Protein AF-A0A375HYQ0-F1 (afdb_monomer)

pLDDT: mean 88.47, std 10.25, range [43.78, 98.12]

Organism: NCBI:txid1040979

Secondary structure (DSSP, 8-state):
-----SS-HHHHHHHHHHHHHHTT-TTSTTPPPPPPPHHHHHHHHHHHHTT---EEPP-SBPPTTSTT-----S-TTTS--TTS-B--TTTS-S--GGGSTTT----TT-EEEEEEE-TTSSEEEEEEE-TTT--EEEEE-S-----SHHHHHHHHHHH--BTTBTT-TT-TTS-TT---------------S-GGGSPP--S-S-SEE--TTTT-TTSSS-TT-

Nearest PDB structures (foldseek):
  3ljp-assembly2_B  TM=9.195E-01  e=3.120E-02  Arthrobacter globiformis
  2jbv-assembly2_B  TM=6.450E-01  e=5.956E-02  Arthrobacter globiformis
  8il4-assembly2_B  TM=7.589E-01  e=2.470E-01  Polyporus arcularius HHB13444
  8il4-assembly1_A  TM=6.629E-01  e=2.999E-01  Polyporus arcularius HHB13444
  8il4-assembly1_C-3  TM=5.676E-01  e=1.571E-01  Polyporus arcularius HHB13444

Sequence (225 aa):
MEIDWPISLLDLEPFYSEIESLLEISGTYGFQPYPASQRGLLISNAMRELGITPKSVPLAIRPPKTTNGCIECSSCNHLVCPTNAKANILAKSVLDDSAFPGSISVLYGCFVNSIELRSDCHAEALECYVPLSSQRIRIPVKAVIVCANAIQSAALMLRSKSRHAPTGIGNDSDLVGRGLSFKISGYSVGYVKNPAALPAHWGPHATVYTDDFYEHPGVPCRFGG

Foldseek 3Di:
DDDDDPDDVVNCVVVCVVVCVLLLFDPPDPHHHADQDPVSVVVCVVCVVVVFHKDFDRFSFRHPPDDLHQPQAACVVPDDRPSLRRDDCVSRPPDPCVVPPPNDDDDPQKAFQEFDADPVRFTFWTWIARVPPRDTDTGGDRHDDDPPPLQVSLVHQQRHDDPVRNRGHPCPVVCRVPPDDDDDDDDDDDDDPDCVSPDDRTHDPDGMDGCPCQQPPPPPDHPPD

InterPro domains:
  IPR000172 Glucose-methanol-choline oxidoreductase, N-terminal [PF00732] (12-180)
  IPR017896 4Fe-4S ferredoxin-type, iron-sulphur binding domain [PS51379] (61-92)
  IPR036188 FAD/NAD(P)-binding domain superfamily [G3DSA:3.50.50.60] (64-211)
  IPR036188 FAD/NAD(P)-binding domain superfamily [SSF51905] (4-220)

Mean predicted aligned error: 6.65 Å

Structure (mmCIF, N/CA/C/O backbone):
data_AF-A0A375HYQ0-F1
#
_entry.id   AF-A0A375HYQ0-F1
#
loop_
_atom_site.group_PDB
_atom_site.id
_atom_site.type_symbol
_atom_site.label_atom_id
_atom_site.label_alt_id
_atom_site.label_comp_id
_atom_site.label_asym_id
_atom_site.label_entity_id
_atom_site.label_seq_id
_atom_site.pdbx_PDB_ins_code
_atom_site.Cartn_x
_atom_site.Cartn_y
_atom_site.Cartn_z
_atom_site.occupancy
_atom_site.B_iso_or_equiv
_atom_site.auth_seq_id
_atom_site.auth_comp_id
_atom_site.auth_asym_id
_atom_site.auth_atom_id
_atom_site.pdbx_PDB_model_num
ATOM 1 N N . MET A 1 1 ? -20.129 -19.308 -5.479 1.00 47.22 1 MET A N 1
ATOM 2 C CA . MET A 1 1 ? -20.669 -17.947 -5.325 1.00 47.22 1 MET A CA 1
ATOM 3 C C . MET A 1 1 ? -19.571 -17.038 -5.825 1.00 47.22 1 MET A C 1
ATOM 5 O O . MET A 1 1 ? -18.504 -17.060 -5.229 1.00 47.22 1 MET A O 1
ATOM 9 N N . GLU A 1 2 ? -19.766 -16.408 -6.980 1.00 64.00 2 GLU A N 1
ATOM 10 C CA . GLU A 1 2 ? -18.879 -15.329 -7.433 1.00 64.00 2 GLU A CA 1
ATOM 11 C C . GLU A 1 2 ? -19.070 -14.176 -6.440 1.00 64.00 2 GLU A C 1
ATOM 13 O O . GLU A 1 2 ? -20.206 -13.813 -6.131 1.00 64.00 2 GLU A O 1
ATOM 18 N N . ILE A 1 3 ? -17.980 -13.730 -5.819 1.00 74.44 3 ILE A N 1
ATOM 19 C CA . ILE A 1 3 ? -17.990 -12.608 -4.881 1.00 74.44 3 ILE A CA 1
ATOM 20 C C . ILE A 1 3 ? -17.489 -11.412 -5.673 1.00 74.44 3 ILE A C 1
ATOM 22 O O . ILE A 1 3 ? -16.297 -11.326 -5.954 1.00 74.44 3 ILE A O 1
ATOM 26 N N . ASP A 1 4 ? -18.402 -10.511 -6.014 1.00 84.88 4 ASP A N 1
ATOM 27 C CA . ASP A 1 4 ? -18.064 -9.262 -6.683 1.00 84.88 4 ASP A CA 1
ATOM 28 C C . ASP A 1 4 ? -17.900 -8.126 -5.677 1.00 84.88 4 ASP A C 1
ATOM 30 O O . ASP A 1 4 ? -18.491 -8.108 -4.591 1.00 84.88 4 ASP A O 1
ATOM 34 N N . TRP A 1 5 ? -17.078 -7.154 -6.058 1.00 88.88 5 TRP A N 1
ATOM 35 C CA . TRP A 1 5 ? -16.901 -5.936 -5.285 1.00 88.88 5 TRP A CA 1
ATOM 36 C C . TRP A 1 5 ? -18.195 -5.108 -5.311 1.00 88.88 5 TRP A C 1
ATOM 38 O O . TRP A 1 5 ? -18.812 -4.969 -6.366 1.00 88.88 5 TRP A O 1
ATOM 48 N N . PRO A 1 6 ? -18.597 -4.484 -4.187 1.00 92.94 6 PRO A N 1
ATOM 49 C CA . PRO A 1 6 ? -19.756 -3.590 -4.148 1.00 92.94 6 PRO A CA 1
ATOM 50 C C . PRO A 1 6 ? -19.469 -2.207 -4.769 1.00 92.94 6 PRO A C 1
ATOM 52 O O . PRO A 1 6 ? -20.258 -1.282 -4.595 1.00 92.94 6 PRO A O 1
ATOM 55 N N . ILE A 1 7 ? -18.324 -2.056 -5.438 1.00 94.44 7 ILE A N 1
ATOM 56 C CA . ILE A 1 7 ? -17.840 -0.844 -6.099 1.00 94.44 7 ILE A CA 1
ATOM 57 C C . ILE A 1 7 ? -17.248 -1.223 -7.457 1.00 94.44 7 ILE A C 1
ATOM 59 O O . ILE A 1 7 ? -16.754 -2.338 -7.642 1.00 94.44 7 ILE A O 1
ATOM 63 N N . SER A 1 8 ? -17.288 -0.289 -8.397 1.00 92.44 8 SER A N 1
ATOM 64 C CA . SER A 1 8 ? -16.755 -0.440 -9.748 1.00 92.44 8 SER A CA 1
ATOM 65 C C . SER A 1 8 ? -15.375 0.207 -9.899 1.00 92.44 8 SER A C 1
ATOM 67 O O . SER A 1 8 ? -14.926 0.983 -9.056 1.00 92.44 8 SER A O 1
ATOM 69 N N . LEU A 1 9 ? -14.707 -0.067 -11.023 1.00 90.44 9 LEU A N 1
ATOM 70 C CA . LEU A 1 9 ? -13.471 0.631 -11.385 1.00 90.44 9 LEU A CA 1
ATOM 71 C C . LEU A 1 9 ? -13.683 2.149 -11.520 1.00 90.44 9 LEU A C 1
ATOM 73 O O . LEU A 1 9 ? -12.807 2.915 -11.134 1.00 90.44 9 LEU A O 1
ATOM 77 N N . LEU A 1 10 ? -14.848 2.579 -12.013 1.00 95.75 10 LEU A N 1
ATOM 78 C CA . LEU A 1 10 ? -15.179 3.999 -12.174 1.00 95.75 10 LEU A CA 1
ATOM 79 C C . LEU A 1 10 ? -15.266 4.721 -10.824 1.00 95.75 10 LEU A C 1
ATOM 81 O O . LEU A 1 10 ? -14.876 5.880 -10.726 1.00 95.75 10 LEU A O 1
ATOM 85 N N . ASP A 1 11 ? -15.713 4.029 -9.772 1.00 96.25 11 ASP A N 1
ATOM 86 C CA . ASP A 1 11 ? -15.737 4.588 -8.414 1.00 96.25 11 ASP A CA 1
ATOM 87 C C . ASP A 1 11 ? -14.317 4.805 -7.865 1.00 96.25 11 ASP A C 1
ATOM 89 O O . ASP A 1 11 ? -14.099 5.681 -7.030 1.00 96.25 11 ASP A O 1
ATOM 93 N N . LEU A 1 12 ? -13.343 4.016 -8.336 1.00 95.88 12 LEU A N 1
ATOM 94 C CA . LEU A 1 12 ? -11.946 4.070 -7.903 1.00 95.88 12 LEU A CA 1
ATOM 95 C C . LEU A 1 12 ? -11.069 4.986 -8.765 1.00 95.88 12 LEU A C 1
ATOM 97 O O . LEU A 1 12 ? -10.035 5.448 -8.286 1.00 95.88 12 LEU A O 1
ATOM 101 N N . GLU A 1 13 ? -11.453 5.254 -10.012 1.00 94.56 13 GLU A N 1
ATOM 102 C CA . GLU A 1 13 ? -10.649 5.999 -10.990 1.00 94.56 13 GLU A CA 1
ATOM 103 C C . GLU A 1 13 ? -10.165 7.379 -10.490 1.00 94.56 13 GLU A C 1
ATOM 105 O O . GLU A 1 13 ? -8.970 7.670 -10.642 1.00 94.56 13 GLU A O 1
ATOM 110 N N . PRO A 1 14 ? -10.993 8.206 -9.813 1.00 95.19 14 PRO A N 1
ATOM 111 C CA . PRO A 1 14 ? -10.522 9.477 -9.258 1.00 95.19 14 PRO A CA 1
ATOM 112 C C . PRO A 1 14 ? -9.434 9.291 -8.192 1.00 95.19 14 PRO A C 1
ATOM 114 O O . PRO A 1 14 ? -8.473 10.057 -8.145 1.00 95.19 14 PRO A O 1
ATOM 117 N N . PHE A 1 15 ? -9.550 8.245 -7.370 1.00 93.88 15 PHE A N 1
ATOM 118 C CA . PHE A 1 15 ? -8.600 7.947 -6.298 1.00 93.88 15 PHE A CA 1
ATOM 119 C C . PHE A 1 15 ? -7.307 7.318 -6.829 1.00 93.88 15 PHE A C 1
ATOM 121 O O . PHE A 1 15 ? -6.231 7.614 -6.309 1.00 93.88 15 PHE A O 1
ATOM 128 N N . TYR A 1 16 ? -7.387 6.493 -7.883 1.00 93.00 16 TYR A N 1
ATOM 129 C CA . TYR A 1 16 ? -6.208 6.038 -8.625 1.00 93.00 16 TYR A CA 1
ATOM 130 C C . TYR A 1 16 ? -5.454 7.231 -9.211 1.00 93.00 16 TYR A C 1
ATOM 132 O O . TYR A 1 16 ? -4.255 7.364 -8.981 1.00 93.00 16 TYR A O 1
ATOM 140 N N . SER A 1 17 ? -6.168 8.159 -9.849 1.00 92.12 17 SER A N 1
ATOM 141 C CA . SER A 1 17 ? -5.563 9.373 -10.405 1.00 92.12 17 SER A CA 1
ATOM 142 C C . SER A 1 17 ? -4.853 10.213 -9.342 1.00 92.12 17 SER A C 1
ATOM 144 O O . SER A 1 17 ? -3.715 10.650 -9.539 1.00 92.12 17 SER A O 1
ATOM 146 N N . GLU A 1 18 ? -5.499 10.415 -8.192 1.00 91.06 18 GLU A N 1
ATOM 147 C CA . GLU A 1 18 ? -4.935 11.169 -7.073 1.00 91.06 18 GLU A CA 1
ATOM 148 C C . GLU A 1 18 ? -3.655 10.515 -6.533 1.00 91.06 18 GLU A C 1
ATOM 150 O O . GLU A 1 18 ? -2.618 11.179 -6.421 1.00 91.06 18 GLU A O 1
ATOM 155 N N . ILE A 1 19 ? -3.693 9.209 -6.244 1.00 90.56 19 ILE A N 1
ATOM 156 C CA . ILE A 1 19 ? -2.540 8.513 -5.664 1.00 90.56 19 ILE A CA 1
ATOM 157 C C . ILE A 1 19 ? -1.396 8.362 -6.671 1.00 90.56 19 ILE A C 1
ATOM 159 O O . ILE A 1 19 ? -0.229 8.484 -6.295 1.00 90.56 19 ILE A O 1
ATOM 163 N N . GLU A 1 20 ? -1.700 8.141 -7.951 1.00 92.19 20 GLU A N 1
ATOM 164 C CA . GLU A 1 20 ? -0.693 8.024 -9.006 1.00 92.19 20 GLU A CA 1
ATOM 165 C C . GLU A 1 20 ? 0.036 9.354 -9.229 1.00 92.19 20 GLU A C 1
ATOM 167 O O . GLU A 1 20 ? 1.264 9.375 -9.372 1.00 92.19 20 GLU A O 1
ATOM 172 N N . SER A 1 21 ? -0.699 10.468 -9.158 1.00 91.38 21 SER A N 1
ATOM 173 C CA . SER A 1 21 ? -0.127 11.813 -9.188 1.00 91.38 21 SER A CA 1
ATOM 174 C C . SER A 1 21 ? 0.737 12.098 -7.957 1.00 91.38 21 SER A C 1
ATOM 176 O O . SER A 1 21 ? 1.887 12.527 -8.081 1.00 91.38 21 SER A O 1
ATOM 178 N N . LEU A 1 22 ? 0.216 11.815 -6.761 1.00 89.69 22 LEU A N 1
ATOM 179 C CA . LEU A 1 22 ? 0.909 12.057 -5.493 1.00 89.69 22 LEU A CA 1
ATOM 180 C C . LEU A 1 22 ? 2.221 11.265 -5.372 1.00 89.69 22 LEU A C 1
ATOM 182 O O . LEU A 1 22 ? 3.227 11.775 -4.870 1.00 89.69 22 LEU A O 1
ATOM 186 N N . LEU A 1 23 ? 2.219 10.014 -5.838 1.00 91.50 23 LEU A N 1
ATOM 187 C CA . LEU A 1 23 ? 3.388 9.134 -5.812 1.00 91.50 23 LEU A CA 1
ATOM 188 C C . LEU A 1 23 ? 4.334 9.335 -7.004 1.00 91.50 23 LEU A C 1
ATOM 190 O O . LEU A 1 23 ? 5.393 8.701 -7.030 1.00 91.50 23 LEU A O 1
ATOM 194 N N . GLU A 1 24 ? 3.985 10.211 -7.952 1.00 91.94 24 GLU A N 1
ATOM 195 C CA . GLU A 1 24 ? 4.713 10.432 -9.208 1.00 91.94 24 GLU A CA 1
ATOM 196 C C . GLU A 1 24 ? 4.962 9.112 -9.957 1.00 91.94 24 GLU A C 1
ATOM 198 O O . GLU A 1 24 ? 6.104 8.771 -10.292 1.00 91.94 24 GLU A O 1
ATOM 203 N N . ILE A 1 25 ? 3.903 8.322 -10.171 1.00 93.69 25 ILE A N 1
ATOM 204 C CA . ILE A 1 25 ? 4.018 7.031 -10.855 1.00 93.69 25 ILE A CA 1
ATOM 205 C C . ILE A 1 25 ? 4.513 7.260 -12.286 1.00 93.69 25 ILE A C 1
ATOM 207 O O . ILE A 1 25 ? 3.853 7.868 -13.130 1.00 93.69 25 ILE A O 1
ATOM 211 N N . SER A 1 26 ? 5.710 6.758 -12.568 1.00 91.31 26 SER A N 1
ATOM 212 C CA . SER A 1 26 ? 6.350 6.911 -13.870 1.00 91.31 26 SER A CA 1
ATOM 213 C C . SER A 1 26 ? 5.511 6.295 -14.992 1.00 91.31 26 SER A C 1
ATOM 215 O O . SER A 1 26 ? 4.985 5.190 -14.863 1.00 91.31 26 SER A O 1
ATOM 217 N N . GLY A 1 27 ? 5.407 7.014 -16.112 1.00 86.06 27 GLY A N 1
ATOM 218 C CA . GLY A 1 27 ? 4.618 6.590 -17.270 1.00 86.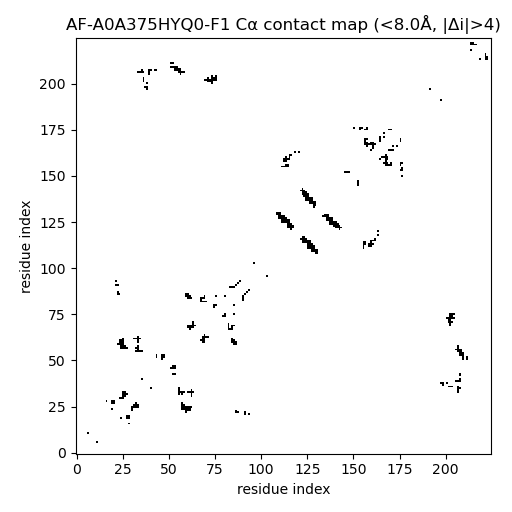06 27 GLY A CA 1
ATOM 219 C C . GLY A 1 27 ? 3.122 6.905 -17.172 1.00 86.06 27 GLY A C 1
ATOM 220 O O . GLY A 1 27 ? 2.374 6.493 -18.053 1.00 86.06 27 GLY A O 1
ATOM 221 N N . THR A 1 28 ? 2.692 7.647 -16.148 1.00 86.19 28 THR A N 1
ATOM 222 C CA . THR A 1 28 ? 1.299 8.093 -15.948 1.00 86.19 28 THR A CA 1
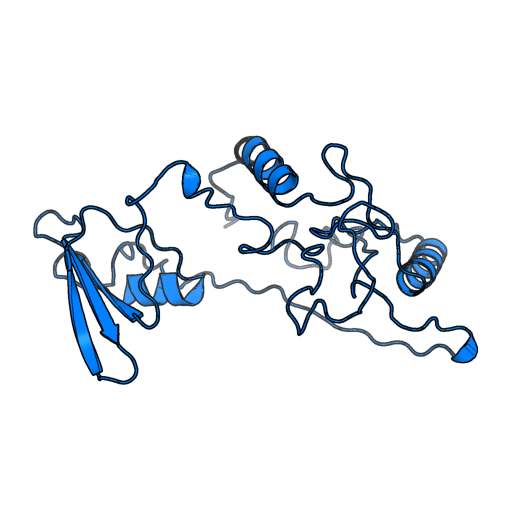ATOM 223 C C . THR A 1 28 ? 1.236 9.618 -15.771 1.00 86.19 28 THR A C 1
ATOM 225 O O . THR A 1 28 ? 2.262 10.231 -15.498 1.00 86.19 28 THR A O 1
ATOM 228 N N . TYR A 1 29 ? 0.070 10.249 -15.977 1.00 80.69 29 TYR A N 1
ATOM 229 C CA . TYR A 1 29 ? -0.220 11.685 -15.726 1.00 80.69 29 TYR A CA 1
ATOM 230 C C . TYR A 1 29 ? 0.902 12.688 -16.072 1.00 80.69 29 TYR A C 1
ATOM 232 O O . TYR A 1 29 ? 1.197 13.609 -15.315 1.00 80.69 29 TYR A O 1
ATOM 240 N N . GLY A 1 30 ? 1.553 12.521 -17.228 1.00 80.25 30 GLY A N 1
ATOM 241 C CA . GLY A 1 30 ? 2.624 13.416 -17.688 1.00 80.25 30 GLY A CA 1
ATOM 242 C C . GLY A 1 30 ? 4.001 13.171 -17.055 1.00 80.25 30 GLY A C 1
ATOM 243 O O . GLY A 1 30 ? 4.978 13.806 -17.464 1.00 80.25 30 GLY A O 1
ATOM 244 N N . PHE A 1 31 ? 4.124 12.221 -16.124 1.00 88.06 31 PHE A N 1
ATOM 245 C CA . PHE A 1 31 ? 5.409 11.760 -15.611 1.00 88.06 31 PHE A CA 1
ATOM 246 C C . PHE A 1 31 ? 6.126 10.891 -16.640 1.00 88.06 31 PHE A C 1
ATOM 248 O O . PHE A 1 31 ? 5.572 9.952 -17.216 1.00 88.06 31 PHE A O 1
ATOM 255 N N . GLN A 1 32 ? 7.410 11.181 -16.835 1.00 89.81 32 GLN A N 1
ATOM 256 C CA . GLN A 1 32 ? 8.263 10.414 -17.735 1.00 89.81 32 GLN A CA 1
ATOM 257 C C . GLN A 1 32 ? 8.324 8.939 -17.294 1.00 89.81 32 GLN A C 1
ATOM 259 O O . GLN A 1 32 ? 8.448 8.666 -16.095 1.00 89.81 32 GLN A O 1
ATOM 264 N N . PRO A 1 33 ? 8.244 7.977 -18.230 1.00 92.31 33 PRO A N 1
ATOM 265 C CA . PRO A 1 33 ? 8.372 6.564 -17.902 1.00 92.31 33 PRO A CA 1
ATOM 266 C C . PRO A 1 33 ? 9.774 6.253 -17.376 1.00 92.31 33 PRO A C 1
ATOM 268 O O . PRO A 1 33 ? 10.774 6.802 -17.847 1.00 92.31 33 PRO A O 1
ATOM 271 N N . TYR A 1 34 ? 9.859 5.338 -16.410 1.00 94.50 34 TYR A N 1
ATOM 272 C CA . TYR A 1 34 ? 11.147 4.823 -15.969 1.00 94.50 34 TYR A CA 1
ATOM 273 C C . TYR A 1 34 ? 11.723 3.928 -17.080 1.00 94.50 34 TYR A C 1
ATOM 275 O O . TYR A 1 34 ? 11.027 3.026 -17.554 1.00 94.50 34 TYR A O 1
ATOM 283 N N . PRO A 1 35 ? 12.968 4.154 -17.535 1.00 93.44 35 PRO A N 1
ATOM 284 C CA . PRO A 1 35 ? 13.533 3.385 -18.634 1.00 93.44 35 PRO A CA 1
ATOM 285 C C . PRO A 1 35 ? 13.727 1.918 -18.242 1.00 93.44 35 PRO A C 1
ATOM 287 O O . PRO A 1 35 ? 14.134 1.601 -17.123 1.00 93.44 35 PRO A O 1
ATOM 290 N N . ALA A 1 36 ? 13.491 1.012 -19.192 1.00 92.75 36 ALA A N 1
ATOM 291 C CA . ALA A 1 36 ? 13.817 -0.394 -19.004 1.00 92.75 36 ALA A CA 1
ATOM 292 C C . ALA A 1 36 ? 15.312 -0.553 -18.691 1.00 92.75 36 ALA A C 1
ATOM 294 O O . ALA A 1 36 ? 16.171 0.003 -19.382 1.00 92.75 36 ALA A O 1
ATOM 295 N N . SER A 1 37 ? 15.631 -1.338 -17.662 1.00 91.19 37 SER A N 1
ATOM 296 C CA . SER A 1 37 ? 17.021 -1.680 -17.370 1.00 91.19 37 SER A CA 1
ATOM 297 C C . SER A 1 37 ? 17.590 -2.540 -18.497 1.00 91.19 37 SER A C 1
ATOM 299 O O . SER A 1 37 ? 16.853 -3.197 -19.232 1.00 91.19 37 SER A O 1
ATOM 301 N N . GLN A 1 38 ? 18.915 -2.613 -18.612 1.00 88.50 38 GLN A N 1
ATOM 302 C CA . GLN A 1 38 ? 19.554 -3.464 -19.622 1.00 88.50 38 GLN A CA 1
ATOM 303 C C . GLN A 1 38 ? 19.111 -4.939 -19.502 1.00 88.50 38 GLN A C 1
ATOM 305 O O . GLN A 1 38 ? 18.904 -5.617 -20.504 1.00 88.50 38 GLN A O 1
ATOM 310 N N . ARG A 1 39 ? 18.865 -5.424 -18.275 1.00 88.00 39 ARG A N 1
ATOM 311 C CA . ARG A 1 39 ? 18.271 -6.754 -18.039 1.00 88.00 39 ARG A CA 1
ATOM 312 C C . ARG A 1 39 ? 16.811 -6.821 -18.486 1.00 88.00 39 ARG A C 1
ATOM 314 O O . ARG A 1 39 ? 16.415 -7.806 -19.099 1.00 88.00 39 ARG A O 1
ATOM 321 N N . GLY A 1 40 ? 16.031 -5.776 -18.212 1.00 91.50 40 GLY A N 1
ATOM 322 C CA . GLY A 1 40 ? 14.656 -5.652 -18.693 1.00 91.50 40 GLY A CA 1
ATOM 323 C C . GLY A 1 40 ? 14.564 -5.685 -20.221 1.00 91.50 40 GLY A C 1
ATOM 324 O O . GLY A 1 40 ? 13.678 -6.344 -20.757 1.00 91.50 40 GLY A O 1
ATOM 325 N N . LEU A 1 41 ? 15.507 -5.058 -20.934 1.00 91.94 41 LEU A N 1
ATOM 326 C CA . LEU A 1 41 ? 15.583 -5.102 -22.399 1.00 91.94 41 LEU A CA 1
ATOM 327 C C . LEU A 1 41 ? 15.893 -6.509 -22.925 1.00 91.94 41 LEU A C 1
ATOM 329 O O . LEU A 1 41 ? 15.231 -6.958 -23.858 1.00 91.94 41 LEU A O 1
ATOM 333 N N . LEU A 1 42 ? 16.836 -7.229 -22.305 1.00 89.88 42 LEU A N 1
ATOM 334 C CA . LEU A 1 42 ? 17.122 -8.627 -22.658 1.00 89.88 42 LEU A CA 1
ATOM 335 C C . LEU A 1 42 ? 15.876 -9.509 -22.504 1.00 89.88 42 LEU A C 1
ATOM 337 O O . LEU A 1 42 ? 15.534 -10.262 -23.414 1.00 89.88 42 LEU A O 1
ATOM 341 N N . ILE A 1 43 ? 15.171 -9.369 -21.379 1.00 90.69 43 ILE A N 1
ATOM 342 C CA . ILE A 1 43 ? 13.916 -10.087 -21.125 1.00 90.69 43 ILE A CA 1
ATOM 343 C C . ILE A 1 43 ? 12.835 -9.666 -22.130 1.00 90.69 43 ILE A C 1
ATOM 345 O O . ILE A 1 43 ? 12.145 -10.526 -22.664 1.00 90.69 43 ILE A O 1
ATOM 349 N N . SER A 1 44 ? 12.718 -8.373 -22.443 1.00 94.44 44 SER A N 1
ATOM 350 C CA . SER A 1 44 ? 11.746 -7.876 -23.429 1.00 94.44 44 SER A CA 1
ATOM 351 C C . SER A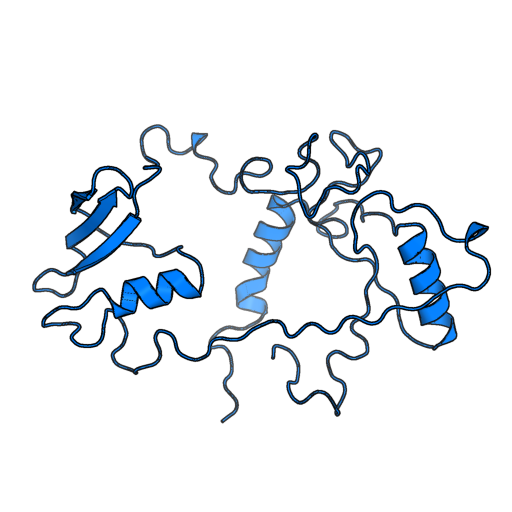 1 44 ? 11.972 -8.475 -24.812 1.00 94.44 44 SER A C 1
ATOM 353 O O . SER A 1 44 ? 11.014 -8.791 -25.509 1.00 94.44 44 SER A O 1
ATOM 355 N N . ASN A 1 45 ? 13.231 -8.616 -25.229 1.00 93.38 45 ASN A N 1
ATOM 356 C CA . ASN A 1 45 ? 13.561 -9.200 -26.526 1.00 93.38 45 ASN A CA 1
ATOM 357 C C . ASN A 1 45 ? 13.203 -10.688 -26.560 1.00 93.38 45 ASN A C 1
ATOM 359 O O . ASN A 1 45 ? 12.531 -11.116 -27.493 1.00 93.38 45 ASN A O 1
ATOM 363 N N . ALA A 1 46 ? 13.537 -11.433 -25.503 1.00 92.06 46 ALA A N 1
ATOM 364 C CA . ALA A 1 46 ? 13.137 -12.833 -25.375 1.00 92.06 46 ALA A CA 1
ATOM 365 C C . ALA A 1 46 ? 11.606 -13.006 -25.358 1.00 92.06 46 ALA A C 1
ATOM 367 O O . ALA A 1 46 ? 11.087 -13.913 -26.000 1.00 92.06 46 ALA A O 1
ATOM 368 N N . MET A 1 47 ? 10.868 -12.118 -24.676 1.00 95.62 47 MET A N 1
ATOM 369 C CA . MET A 1 47 ? 9.399 -12.102 -24.714 1.00 95.62 47 MET A CA 1
ATOM 370 C C . MET A 1 47 ? 8.891 -11.943 -26.152 1.00 95.62 47 MET A C 1
ATOM 372 O O . MET A 1 47 ? 8.094 -12.761 -26.601 1.00 95.62 47 MET A O 1
ATOM 376 N N . ARG A 1 48 ? 9.411 -10.965 -26.906 1.00 97.25 48 ARG A N 1
ATOM 377 C CA . ARG A 1 48 ? 9.002 -10.730 -28.303 1.00 97.25 48 ARG A CA 1
ATOM 378 C C . ARG A 1 48 ? 9.301 -11.915 -29.220 1.00 97.25 48 ARG A C 1
ATOM 380 O O . ARG A 1 48 ? 8.461 -12.246 -30.048 1.00 97.25 48 ARG A O 1
ATOM 387 N N . GLU A 1 49 ? 10.454 -12.565 -29.065 1.00 96.69 49 GLU A N 1
ATOM 388 C CA . GLU A 1 49 ? 10.800 -13.780 -29.823 1.00 96.69 49 GLU A CA 1
ATOM 389 C C . GLU A 1 49 ? 9.818 -14.934 -29.564 1.00 96.69 49 GLU A C 1
ATOM 391 O O . GLU A 1 49 ? 9.557 -15.737 -30.457 1.00 96.69 49 GLU A O 1
ATOM 396 N N . LEU A 1 50 ? 9.238 -14.988 -28.363 1.00 96.38 50 LEU A N 1
ATOM 397 C CA . LEU A 1 50 ? 8.229 -15.971 -27.966 1.00 96.38 50 LEU A CA 1
ATOM 398 C C . LEU A 1 50 ? 6.789 -15.533 -28.280 1.00 96.38 50 LEU A C 1
ATOM 400 O O . LEU A 1 50 ? 5.852 -16.243 -27.922 1.00 96.38 50 LEU A O 1
ATOM 404 N N . GLY A 1 51 ? 6.592 -14.375 -28.919 1.00 96.81 51 GLY A N 1
ATOM 405 C CA . GLY A 1 51 ? 5.262 -13.817 -29.174 1.00 96.81 51 GLY A CA 1
ATOM 406 C C . GLY A 1 51 ? 4.551 -13.277 -27.925 1.00 96.81 51 GLY A C 1
ATOM 407 O O . GLY A 1 51 ? 3.338 -13.107 -27.954 1.00 96.81 51 GLY A O 1
ATOM 408 N N . ILE A 1 52 ? 5.289 -13.014 -26.842 1.00 96.81 52 ILE A N 1
ATOM 409 C CA . ILE A 1 52 ? 4.798 -12.414 -25.594 1.00 96.81 52 ILE A CA 1
ATOM 410 C C . ILE A 1 52 ? 5.001 -10.898 -25.657 1.00 96.81 52 ILE A C 1
ATOM 412 O O . ILE A 1 52 ? 6.061 -10.422 -26.077 1.00 96.81 52 ILE A O 1
ATOM 416 N N . THR A 1 53 ? 4.020 -10.131 -25.190 1.00 96.81 53 THR A N 1
ATOM 417 C CA . THR A 1 53 ? 4.035 -8.666 -25.199 1.00 96.81 53 THR A CA 1
ATOM 418 C C . THR A 1 53 ? 4.721 -8.115 -23.943 1.00 96.81 53 THR A C 1
ATOM 420 O O . THR A 1 53 ? 4.156 -8.195 -22.848 1.00 96.81 53 THR A O 1
ATOM 423 N N . PRO A 1 54 ? 5.927 -7.517 -24.050 1.00 96.69 54 PRO A N 1
ATOM 424 C CA . PRO A 1 54 ? 6.547 -6.825 -22.927 1.00 96.69 54 PRO A CA 1
ATOM 425 C C . PRO A 1 54 ? 5.950 -5.425 -22.734 1.00 96.69 54 PRO A C 1
ATOM 427 O O . PRO A 1 54 ? 5.766 -4.674 -23.695 1.00 96.69 54 PRO A O 1
ATOM 430 N N . LYS A 1 55 ? 5.742 -5.037 -21.477 1.00 94.25 55 LYS A N 1
ATOM 431 C CA . LYS A 1 55 ? 5.267 -3.718 -21.037 1.00 94.25 55 LYS A CA 1
ATOM 432 C C . LYS A 1 55 ? 6.238 -3.108 -20.024 1.00 94.25 55 LYS A C 1
ATOM 434 O O . LYS A 1 55 ? 6.892 -3.826 -19.268 1.00 94.25 55 LYS A O 1
ATOM 439 N N . SER A 1 56 ? 6.332 -1.781 -19.995 1.00 93.06 56 SER A N 1
ATOM 440 C CA . SER A 1 56 ? 7.131 -1.057 -18.996 1.00 93.06 56 SER A CA 1
ATOM 441 C C . SER A 1 56 ? 6.391 -1.006 -17.668 1.00 93.06 56 SER A C 1
ATOM 443 O O . SER A 1 56 ? 5.231 -0.613 -17.641 1.00 93.06 56 SER A O 1
ATOM 445 N N . VAL A 1 57 ? 7.058 -1.363 -16.571 1.00 93.25 57 VAL A N 1
ATOM 446 C CA . VAL A 1 57 ? 6.445 -1.321 -15.233 1.00 93.25 57 VAL A CA 1
ATOM 447 C C . VAL A 1 57 ? 6.214 0.137 -14.815 1.00 93.25 57 VAL A C 1
ATOM 449 O O . VAL A 1 57 ? 7.190 0.890 -14.769 1.00 93.25 57 VAL A O 1
ATOM 452 N N . PRO A 1 58 ? 4.983 0.539 -14.444 1.00 93.19 58 PRO A N 1
ATOM 453 C CA . PRO A 1 58 ? 4.753 1.806 -13.761 1.00 93.19 58 PRO A CA 1
ATOM 454 C C . PRO A 1 58 ? 5.412 1.759 -12.382 1.00 93.19 58 PRO A C 1
ATOM 456 O O . PRO A 1 58 ? 5.090 0.916 -11.541 1.00 93.19 58 PRO A O 1
ATOM 459 N N . LEU A 1 59 ? 6.388 2.633 -12.154 1.00 94.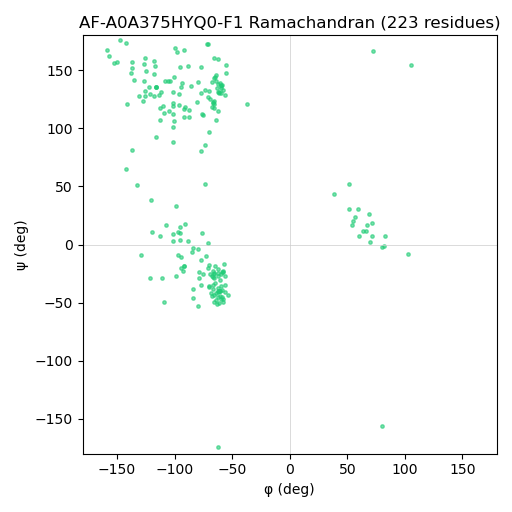38 59 LEU A N 1
ATOM 460 C CA . LEU A 1 59 ? 7.161 2.668 -10.913 1.00 94.38 59 LEU A CA 1
ATOM 461 C C . LEU A 1 59 ? 6.926 3.978 -10.174 1.00 94.38 59 LEU A C 1
ATOM 463 O O . LEU A 1 59 ? 7.061 5.045 -10.769 1.00 94.38 59 LEU A O 1
ATOM 467 N N . ALA A 1 60 ? 6.719 3.901 -8.859 1.00 94.50 60 ALA A N 1
ATOM 468 C CA . ALA A 1 60 ? 6.768 5.043 -7.941 1.00 94.50 60 ALA A CA 1
ATOM 469 C C . ALA A 1 60 ? 8.222 5.498 -7.697 1.00 94.50 60 ALA A C 1
ATOM 471 O O . ALA A 1 60 ? 8.723 5.516 -6.568 1.00 94.50 60 ALA A O 1
ATOM 472 N N . ILE A 1 61 ? 8.960 5.728 -8.782 1.00 94.25 61 ILE A N 1
ATOM 473 C CA . ILE A 1 61 ? 10.378 6.073 -8.791 1.00 94.25 61 ILE A CA 1
ATOM 474 C C . ILE A 1 61 ? 10.598 7.114 -9.883 1.00 94.25 61 ILE A C 1
ATOM 476 O O . ILE A 1 61 ? 10.373 6.828 -11.059 1.00 94.25 61 ILE A O 1
ATOM 480 N N . ARG A 1 62 ? 11.112 8.293 -9.513 1.00 93.19 62 ARG A N 1
ATOM 481 C CA . ARG A 1 62 ? 11.506 9.301 -10.503 1.00 93.19 62 ARG A CA 1
ATOM 482 C C . ARG A 1 62 ? 12.609 8.755 -11.420 1.00 93.19 62 ARG A C 1
ATOM 484 O O . ARG A 1 62 ? 13.606 8.231 -10.902 1.00 93.19 62 ARG A O 1
ATOM 491 N N . PRO A 1 63 ? 12.472 8.885 -12.752 1.00 93.31 63 PRO A N 1
ATOM 492 C CA . PRO A 1 63 ? 13.469 8.397 -13.697 1.00 93.31 63 PRO A CA 1
ATOM 493 C C . PRO A 1 63 ? 14.875 8.963 -13.435 1.00 93.31 63 PRO A C 1
ATOM 495 O O . PRO A 1 63 ? 15.024 10.035 -12.845 1.00 93.31 63 PRO A O 1
ATOM 498 N N . PRO A 1 64 ? 15.941 8.258 -13.846 1.00 93.81 64 PRO A N 1
ATOM 499 C CA . PRO A 1 64 ? 17.286 8.819 -13.811 1.00 93.81 64 PRO A CA 1
ATOM 500 C C . PRO A 1 64 ? 17.383 10.050 -14.724 1.00 93.81 64 PRO A C 1
ATOM 502 O O . PRO A 1 64 ? 16.595 10.219 -15.653 1.00 93.81 64 PRO A O 1
ATOM 505 N N . LYS A 1 65 ? 18.385 10.904 -14.482 1.00 91.06 65 LYS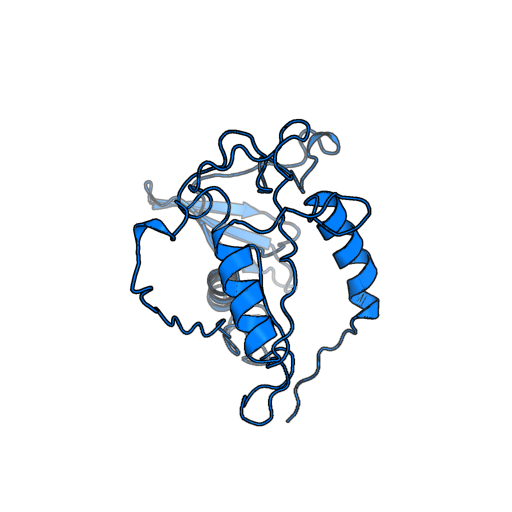 A N 1
ATOM 506 C CA . LYS A 1 65 ? 18.649 12.144 -15.249 1.00 91.06 65 LYS A CA 1
ATOM 507 C C . LYS A 1 65 ? 17.546 13.215 -15.169 1.00 91.06 65 LYS A C 1
ATOM 509 O O . LYS A 1 65 ? 17.611 14.199 -15.898 1.00 91.06 65 LYS A O 1
ATOM 514 N N . THR A 1 66 ? 16.578 13.069 -14.267 1.00 89.69 66 THR A N 1
ATOM 515 C CA . THR A 1 66 ? 15.652 14.143 -13.880 1.00 89.69 66 THR A CA 1
ATOM 516 C C . THR A 1 66 ? 16.116 14.812 -12.586 1.00 89.69 66 THR A C 1
ATOM 518 O O . THR A 1 66 ? 16.933 14.264 -11.839 1.00 89.69 66 THR A O 1
ATOM 521 N N . THR A 1 67 ? 15.559 15.981 -12.264 1.00 88.25 67 THR A N 1
ATOM 522 C CA . THR A 1 67 ? 15.753 16.621 -10.955 1.00 88.25 67 THR A CA 1
ATOM 523 C C . THR A 1 67 ? 15.337 15.664 -9.833 1.00 88.25 67 THR A C 1
ATOM 525 O O . THR A 1 67 ? 14.247 15.091 -9.876 1.00 88.25 67 THR A O 1
ATOM 528 N N . ASN A 1 68 ? 16.214 15.453 -8.844 1.00 89.31 68 ASN A N 1
ATOM 529 C CA . ASN A 1 68 ? 16.037 14.478 -7.755 1.00 89.31 68 ASN A CA 1
ATOM 530 C C . ASN A 1 68 ? 15.682 13.056 -8.239 1.00 89.31 68 ASN A C 1
ATOM 532 O O . ASN A 1 68 ? 14.935 12.336 -7.567 1.00 89.31 68 ASN A O 1
ATOM 536 N N . GLY A 1 69 ? 16.159 12.684 -9.430 1.00 93.38 69 GLY A N 1
ATOM 537 C CA . GLY A 1 69 ? 15.919 11.391 -10.058 1.00 93.38 69 GLY A CA 1
ATOM 538 C C . GLY A 1 69 ? 16.666 10.234 -9.394 1.00 93.38 69 GLY A C 1
ATOM 539 O O . GLY A 1 69 ? 17.496 10.404 -8.494 1.00 93.38 69 GLY A O 1
ATOM 540 N N . CYS A 1 70 ? 16.351 9.021 -9.839 1.00 94.56 70 CYS A N 1
ATOM 541 C CA . CYS A 1 70 ? 17.025 7.812 -9.382 1.00 94.56 70 CYS A CA 1
ATOM 542 C C . CYS A 1 70 ? 18.518 7.832 -9.753 1.00 94.56 70 CYS A C 1
ATOM 544 O O . CYS A 1 70 ? 18.869 8.115 -10.894 1.00 94.56 70 CYS A O 1
ATOM 546 N N . ILE A 1 71 ? 19.385 7.466 -8.804 1.00 94.75 71 ILE A N 1
ATOM 547 C CA . ILE A 1 71 ? 20.836 7.283 -9.022 1.00 94.75 71 ILE A CA 1
ATOM 548 C C . ILE A 1 71 ? 21.222 5.823 -9.304 1.00 94.75 71 ILE A C 1
ATOM 550 O O . ILE A 1 71 ? 22.389 5.458 -9.241 1.00 94.75 71 ILE A O 1
ATOM 554 N N . GLU A 1 72 ? 20.226 4.966 -9.524 1.00 93.31 72 GLU A N 1
ATOM 555 C CA . GLU A 1 72 ? 20.398 3.566 -9.920 1.00 93.31 72 GLU A CA 1
ATOM 556 C C . GLU A 1 72 ? 21.208 2.693 -8.932 1.00 93.31 72 GLU A C 1
ATOM 558 O O . GLU A 1 72 ? 21.811 1.694 -9.312 1.00 93.31 72 GLU A O 1
ATOM 563 N N . CYS A 1 73 ? 21.152 2.999 -7.628 1.00 91.62 73 CYS A N 1
ATOM 564 C CA . CYS A 1 73 ? 21.947 2.340 -6.576 1.00 91.62 73 CYS A CA 1
ATOM 565 C C . CYS A 1 73 ? 21.565 0.883 -6.228 1.00 91.62 73 CYS A C 1
ATOM 567 O O . CYS A 1 73 ? 22.123 0.315 -5.289 1.00 91.62 73 CYS A O 1
ATOM 569 N N . SER A 1 74 ? 20.578 0.285 -6.902 1.00 90.00 74 SER A N 1
ATOM 570 C CA . SER A 1 74 ? 20.154 -1.119 -6.722 1.00 90.00 74 SER A CA 1
ATOM 571 C C . SER A 1 74 ? 19.659 -1.534 -5.327 1.00 90.00 74 SER A C 1
ATOM 573 O O . SER A 1 74 ? 19.397 -2.709 -5.098 1.00 90.00 74 SER A O 1
ATOM 575 N N . SER A 1 75 ? 19.482 -0.600 -4.388 1.00 88.81 75 SER A N 1
ATOM 576 C CA . SER A 1 75 ? 19.154 -0.923 -2.986 1.00 88.81 75 SER A CA 1
ATOM 577 C C . SER A 1 75 ? 17.659 -0.848 -2.653 1.00 88.81 75 SER A C 1
ATOM 579 O O . SER A 1 75 ? 17.280 -0.892 -1.484 1.00 88.81 75 SER A O 1
ATOM 581 N N . CYS A 1 76 ? 16.793 -0.734 -3.668 1.00 89.62 76 CYS A N 1
ATOM 582 C CA . CYS A 1 76 ? 15.373 -0.401 -3.511 1.00 89.62 76 CYS A CA 1
ATOM 583 C C . CYS A 1 76 ? 14.574 -1.359 -2.611 1.00 89.62 76 CYS A C 1
ATOM 585 O O . CYS A 1 76 ? 13.541 -0.940 -2.086 1.00 89.62 76 CYS A O 1
ATOM 587 N N . ASN A 1 77 ? 15.018 -2.609 -2.445 1.00 86.88 77 ASN A N 1
ATOM 588 C CA . ASN A 1 77 ? 14.341 -3.619 -1.623 1.00 86.88 77 ASN A CA 1
ATOM 589 C C . ASN A 1 77 ? 14.829 -3.678 -0.169 1.00 86.88 77 ASN A C 1
ATOM 591 O O . ASN A 1 77 ? 14.132 -4.236 0.671 1.00 86.88 77 ASN A O 1
ATOM 595 N N . HIS A 1 78 ? 16.007 -3.129 0.134 1.00 86.31 78 HIS A N 1
ATOM 596 C CA . HIS A 1 78 ? 16.666 -3.338 1.429 1.00 86.31 78 HIS A CA 1
ATOM 597 C C . HIS A 1 78 ? 16.927 -2.047 2.194 1.00 86.31 78 HIS A C 1
ATOM 599 O O . HIS A 1 78 ? 16.969 -2.071 3.420 1.00 86.31 78 HIS A O 1
ATOM 605 N N . LEU A 1 79 ? 17.105 -0.929 1.487 1.00 89.31 79 LEU A N 1
ATOM 606 C CA . LEU A 1 79 ? 17.501 0.340 2.084 1.00 89.31 79 LEU A CA 1
ATOM 607 C C . LEU A 1 79 ? 16.540 1.459 1.687 1.00 89.31 79 LEU A C 1
ATOM 609 O O . LEU A 1 79 ? 15.896 1.430 0.633 1.00 89.31 79 LEU A O 1
ATOM 613 N N . VAL A 1 80 ? 16.488 2.480 2.540 1.00 90.81 80 VAL A N 1
ATOM 614 C CA . VAL A 1 80 ? 15.840 3.754 2.219 1.00 90.81 80 VAL A CA 1
ATOM 615 C C . VAL A 1 80 ? 16.538 4.365 1.004 1.00 90.81 80 VAL A C 1
ATOM 617 O O . VAL A 1 80 ? 17.760 4.304 0.871 1.00 90.81 80 VAL A O 1
ATOM 620 N N . CYS A 1 81 ? 15.757 4.942 0.090 1.00 92.81 81 CYS A N 1
ATOM 621 C CA . CYS A 1 81 ? 16.315 5.589 -1.089 1.00 92.81 81 CYS A CA 1
ATOM 622 C C . CYS A 1 81 ? 17.112 6.835 -0.670 1.00 92.81 81 CYS A C 1
ATOM 624 O O . CYS A 1 81 ? 16.520 7.746 -0.094 1.00 92.81 81 CYS A O 1
ATOM 626 N N . PRO A 1 82 ? 18.414 6.928 -0.993 1.00 91.56 82 PRO A N 1
ATOM 627 C CA . PRO A 1 82 ? 19.263 8.017 -0.506 1.00 91.56 82 P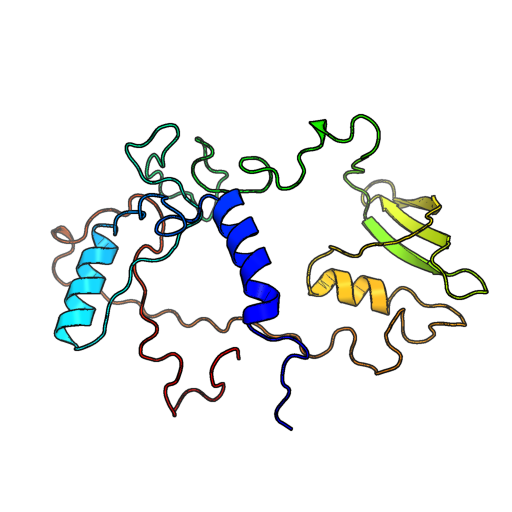RO A CA 1
ATOM 628 C C . PRO A 1 82 ? 18.936 9.378 -1.134 1.00 91.56 82 PRO A C 1
ATOM 630 O O . PRO A 1 82 ? 19.340 10.406 -0.606 1.00 91.56 82 PRO A O 1
ATOM 633 N N . THR A 1 83 ? 18.217 9.400 -2.261 1.00 91.94 83 THR A N 1
ATOM 634 C CA . THR A 1 83 ? 17.869 10.627 -2.998 1.00 91.94 83 THR A CA 1
ATOM 635 C C . THR A 1 83 ? 16.377 10.942 -2.983 1.00 91.94 83 THR A C 1
ATOM 637 O O . THR A 1 83 ? 15.929 11.824 -3.715 1.00 91.94 83 THR A O 1
ATOM 640 N N . ASN A 1 84 ? 15.579 10.198 -2.206 1.00 92.81 84 ASN A N 1
ATOM 641 C CA . ASN A 1 84 ? 14.115 10.307 -2.199 1.00 92.81 84 ASN A CA 1
ATOM 642 C C . ASN A 1 84 ? 13.463 10.131 -3.586 1.00 92.81 84 ASN A C 1
ATOM 644 O O . ASN A 1 84 ? 12.331 10.567 -3.800 1.00 92.81 84 ASN A O 1
ATOM 648 N N . ALA A 1 85 ? 14.164 9.509 -4.543 1.00 93.81 85 ALA A N 1
ATOM 649 C CA . ALA A 1 85 ? 13.646 9.235 -5.883 1.00 93.81 85 ALA A CA 1
ATOM 650 C C . ALA A 1 85 ? 12.550 8.168 -5.878 1.00 93.81 85 ALA A C 1
ATOM 652 O O . ALA A 1 85 ? 11.598 8.281 -6.640 1.00 93.81 85 ALA A O 1
ATOM 653 N N . LYS A 1 86 ? 12.676 7.149 -5.017 1.00 94.06 86 LYS A N 1
ATOM 654 C CA . LYS A 1 86 ? 11.620 6.167 -4.748 1.00 94.06 86 LYS A CA 1
ATOM 655 C C . LYS A 1 86 ? 10.624 6.762 -3.755 1.00 94.06 86 LYS A C 1
ATOM 657 O O . LYS A 1 86 ? 11.016 7.098 -2.632 1.00 94.06 86 LYS A O 1
ATOM 662 N N . ALA A 1 87 ? 9.359 6.826 -4.153 1.00 92.06 87 ALA A N 1
ATOM 663 C CA . ALA A 1 87 ? 8.279 7.271 -3.293 1.00 92.06 87 ALA A CA 1
ATOM 664 C C . ALA A 1 87 ? 8.184 6.391 -2.040 1.00 92.06 87 ALA A C 1
ATOM 666 O O . ALA A 1 87 ? 8.332 5.166 -2.071 1.00 92.06 87 ALA A O 1
ATOM 667 N N . ASN A 1 88 ? 7.978 7.053 -0.914 1.00 88.81 88 ASN A N 1
ATOM 668 C CA . ASN A 1 88 ? 7.670 6.476 0.384 1.00 88.81 88 ASN A CA 1
ATOM 669 C C . ASN A 1 88 ? 6.999 7.578 1.210 1.00 88.81 88 ASN A C 1
ATOM 671 O O . ASN A 1 88 ? 7.082 8.743 0.829 1.00 88.81 88 ASN A O 1
ATOM 675 N N . ILE A 1 89 ? 6.393 7.234 2.344 1.00 84.69 89 ILE A N 1
ATOM 676 C CA . ILE A 1 89 ? 5.616 8.202 3.129 1.00 84.69 89 ILE A CA 1
ATOM 677 C C . ILE A 1 89 ? 6.432 9.416 3.611 1.00 84.69 89 ILE A C 1
ATOM 679 O O . ILE A 1 89 ? 5.866 10.479 3.808 1.00 84.69 89 ILE A O 1
ATOM 683 N N . LEU A 1 90 ? 7.757 9.295 3.765 1.00 82.00 90 LEU A N 1
ATOM 684 C CA . LEU A 1 90 ? 8.624 10.416 4.151 1.00 82.00 90 LEU A CA 1
ATOM 685 C C . LEU A 1 90 ? 9.031 11.273 2.944 1.00 82.00 90 LEU A C 1
ATOM 687 O O . LEU A 1 90 ? 9.118 12.490 3.042 1.00 82.00 90 LEU A O 1
ATOM 691 N N . ALA A 1 91 ? 9.298 10.640 1.799 1.00 84.25 91 ALA A N 1
ATOM 692 C CA . ALA A 1 91 ? 9.699 11.326 0.567 1.00 84.25 91 ALA A CA 1
ATOM 693 C C . ALA A 1 91 ? 8.517 11.964 -0.181 1.00 84.25 91 ALA A C 1
ATOM 695 O O . ALA A 1 91 ? 8.700 12.930 -0.922 1.00 84.25 91 ALA A O 1
ATOM 696 N N . LYS A 1 92 ? 7.330 11.378 -0.027 1.00 78.94 92 LYS A N 1
ATOM 697 C CA . LYS A 1 92 ? 6.052 11.761 -0.626 1.00 78.94 92 LYS A CA 1
ATOM 698 C C . LYS A 1 92 ? 5.005 11.647 0.468 1.00 78.94 92 LYS A C 1
ATOM 700 O O . LYS A 1 92 ? 4.359 10.609 0.614 1.00 78.94 92 LYS A O 1
ATOM 705 N N . SER A 1 93 ? 4.930 12.683 1.298 1.00 68.56 93 SER A N 1
ATOM 706 C CA . SER A 1 93 ? 3.964 12.685 2.385 1.00 68.56 93 SER A CA 1
ATOM 707 C C . SER A 1 93 ? 2.559 12.759 1.812 1.00 68.56 93 SER A C 1
ATOM 709 O O . SER A 1 93 ? 2.200 13.728 1.153 1.00 68.56 93 SER A O 1
ATOM 711 N N . VAL A 1 94 ? 1.771 11.721 2.079 1.00 65.62 94 VAL A N 1
ATOM 712 C CA . VAL A 1 94 ? 0.310 11.756 1.916 1.00 65.62 94 VAL A CA 1
ATOM 713 C C . VAL A 1 94 ? -0.319 12.635 3.002 1.00 65.62 94 VAL A C 1
ATOM 715 O O . VAL A 1 94 ? -1.428 13.130 2.854 1.00 65.62 94 VAL A O 1
ATOM 718 N N . LEU A 1 95 ? 0.410 12.855 4.097 1.00 62.12 95 LEU A N 1
ATOM 719 C CA . LEU A 1 95 ? 0.013 13.711 5.200 1.00 62.12 95 LEU A CA 1
ATOM 720 C C . LEU A 1 95 ? 0.759 15.039 5.065 1.00 62.12 95 LEU A C 1
ATOM 722 O O . LEU A 1 95 ? 1.864 15.188 5.586 1.00 62.12 95 LEU A O 1
ATOM 726 N N . ASP A 1 96 ? 0.190 15.993 4.333 1.00 65.00 96 ASP A N 1
ATOM 727 C CA . ASP A 1 96 ? 0.622 17.385 4.455 1.00 65.00 96 ASP A CA 1
ATOM 728 C C . ASP A 1 96 ? 0.092 17.941 5.786 1.00 65.00 96 ASP A C 1
ATOM 730 O O . ASP A 1 96 ? -1.006 18.493 5.882 1.00 65.00 96 ASP A O 1
ATOM 734 N N . ASP A 1 97 ? 0.849 17.713 6.857 1.00 67.81 97 ASP A N 1
ATOM 735 C CA . ASP A 1 97 ? 0.501 18.162 8.204 1.00 67.81 97 ASP A CA 1
ATOM 736 C C . ASP A 1 97 ? 0.668 19.678 8.384 1.00 67.81 97 ASP A C 1
ATOM 738 O O . ASP A 1 97 ? 0.170 20.232 9.368 1.00 67.81 97 ASP A O 1
ATOM 742 N N . SER A 1 98 ? 1.277 20.369 7.410 1.00 70.12 98 SER A N 1
ATOM 743 C CA . SER A 1 98 ? 1.387 21.830 7.405 1.00 70.12 98 SER A CA 1
ATOM 744 C C . SER A 1 98 ? 0.016 22.513 7.354 1.00 70.12 98 SER A C 1
ATOM 746 O O . SER A 1 98 ? -0.149 23.605 7.901 1.00 70.12 98 SER A O 1
ATOM 748 N N . ALA A 1 99 ? -0.989 21.838 6.785 1.00 67.31 99 ALA A N 1
ATOM 749 C CA . ALA A 1 99 ? -2.379 22.281 6.784 1.00 67.31 99 ALA A CA 1
ATOM 750 C C . ALA A 1 99 ? -3.094 22.058 8.134 1.00 67.31 99 ALA A C 1
ATOM 752 O O . ALA A 1 99 ? -4.164 22.623 8.364 1.00 67.31 99 ALA A O 1
ATOM 753 N N . PHE A 1 100 ? -2.513 21.266 9.044 1.00 72.75 100 PHE A N 1
ATOM 754 C CA . PHE A 1 100 ? -3.125 20.861 10.315 1.00 72.75 100 PHE A CA 1
ATOM 755 C C . PHE A 1 100 ? -2.181 21.030 11.522 1.00 72.75 100 PHE A C 1
ATOM 757 O O . PHE A 1 100 ? -2.028 20.101 12.330 1.00 72.75 100 PHE A O 1
ATOM 764 N N . PRO A 1 101 ? -1.556 22.211 11.706 1.00 71.75 101 PRO A N 1
ATOM 765 C CA . PRO A 1 101 ? -0.573 22.413 12.762 1.00 71.75 101 PRO A CA 1
ATOM 766 C C . PRO A 1 101 ? -1.197 22.165 14.140 1.00 71.75 101 PRO A C 1
ATOM 768 O O . PRO A 1 101 ? -2.282 22.652 14.457 1.00 71.75 101 PRO A O 1
ATOM 771 N N . GLY A 1 102 ? -0.520 21.357 14.958 1.00 77.50 102 GLY A N 1
ATOM 772 C CA . GLY A 1 102 ? -0.967 21.005 16.311 1.00 77.50 102 GLY A CA 1
ATOM 773 C C . GLY A 1 102 ? -2.199 20.092 16.384 1.00 77.50 102 GLY A C 1
ATOM 774 O O . GLY A 1 102 ? -2.641 19.780 17.487 1.00 77.50 102 GLY A O 1
ATOM 775 N N . SER A 1 103 ? -2.746 19.645 15.247 1.00 83.94 103 SER A N 1
ATOM 776 C CA . SER A 1 103 ? -3.944 18.788 15.213 1.00 83.94 103 SER A CA 1
ATOM 777 C C . SER A 1 103 ? -3.612 17.294 15.153 1.00 83.94 103 SER A C 1
ATOM 779 O O . SER A 1 103 ? -4.452 16.462 15.493 1.00 83.94 103 SER A O 1
ATOM 781 N N . ILE A 1 104 ? -2.390 16.945 14.738 1.00 86.38 104 ILE A N 1
ATOM 782 C CA . ILE A 1 104 ? -1.917 15.562 14.623 1.00 86.38 104 ILE A CA 1
ATOM 783 C C . ILE A 1 104 ? -0.831 15.320 15.670 1.00 86.38 104 ILE A C 1
ATOM 785 O O . ILE A 1 104 ? 0.110 16.095 15.813 1.00 86.38 104 ILE A O 1
ATOM 789 N N . SER A 1 105 ? -0.962 14.224 16.414 1.00 87.19 105 SER A N 1
ATOM 790 C CA . SER A 1 105 ? 0.056 13.736 17.346 1.00 87.19 105 SER A CA 1
ATOM 791 C C . SER A 1 105 ? 0.389 12.289 17.013 1.00 87.19 105 SER A C 1
ATOM 793 O O . SER A 1 105 ? -0.511 11.466 16.855 1.00 87.19 105 SER A O 1
ATOM 795 N N . VAL A 1 106 ? 1.682 11.973 16.930 1.00 87.25 106 VAL A N 1
ATOM 796 C CA . VAL A 1 106 ? 2.165 10.615 16.650 1.00 87.25 106 VAL A CA 1
ATOM 797 C C . VAL A 1 106 ? 2.809 10.042 17.907 1.00 87.25 106 VAL A C 1
ATOM 799 O O . VAL A 1 106 ? 3.795 10.576 18.411 1.00 87.25 106 VAL A O 1
ATOM 802 N N . LEU A 1 107 ? 2.251 8.940 18.410 1.00 89.12 107 LEU A N 1
ATOM 803 C CA . LEU A 1 107 ? 2.767 8.221 19.574 1.00 89.12 107 LEU A CA 1
ATOM 804 C C . LEU A 1 107 ? 3.549 6.987 19.117 1.00 89.12 107 LEU A C 1
ATOM 806 O O . LEU A 1 107 ? 2.970 5.956 18.774 1.00 89.12 107 LEU A O 1
ATOM 810 N N . TYR A 1 108 ? 4.875 7.089 19.121 1.00 89.62 108 TYR A N 1
ATOM 811 C CA . TYR A 1 108 ? 5.761 5.969 18.804 1.00 89.62 108 TYR A CA 1
ATOM 812 C C . TYR A 1 108 ? 5.883 4.991 19.977 1.00 89.62 108 TYR A C 1
ATOM 814 O O . TYR A 1 108 ? 5.745 5.370 21.138 1.00 89.62 108 TYR A O 1
ATOM 822 N N . GLY A 1 109 ? 6.160 3.718 19.675 1.00 90.12 109 GLY A N 1
ATOM 823 C CA . GLY A 1 109 ? 6.346 2.682 20.701 1.00 90.12 109 GLY A CA 1
ATOM 824 C C . GLY A 1 109 ? 5.077 2.350 21.498 1.00 90.12 109 GLY A C 1
ATOM 825 O O . GLY A 1 109 ? 5.165 1.745 22.562 1.00 90.12 109 GLY A O 1
ATOM 826 N N . CYS A 1 110 ? 3.909 2.747 20.991 1.00 92.69 110 CYS A N 1
ATOM 827 C CA . CYS A 1 110 ? 2.610 2.532 21.609 1.00 92.69 110 CYS A CA 1
ATOM 828 C C . CYS A 1 110 ? 1.834 1.483 20.803 1.00 92.69 110 CYS A C 1
ATOM 830 O O . CYS A 1 110 ? 1.490 1.712 19.644 1.00 92.69 110 CYS A O 1
ATOM 832 N N . PHE A 1 111 ? 1.587 0.316 21.395 1.00 94.62 111 PHE A N 1
ATOM 833 C CA . PHE A 1 111 ? 0.829 -0.757 20.758 1.00 94.62 111 PHE A CA 1
ATOM 834 C C . PHE A 1 111 ? -0.630 -0.700 21.209 1.00 94.62 111 PHE A C 1
ATOM 836 O O . PHE A 1 111 ? -0.907 -0.838 22.397 1.00 94.62 111 PHE A O 1
ATOM 843 N N . VAL A 1 112 ? -1.568 -0.532 20.277 1.00 96.44 112 VAL A N 1
ATOM 844 C CA . VAL A 1 112 ? -3.005 -0.575 20.588 1.00 96.44 112 VAL A CA 1
ATOM 845 C C . VAL A 1 112 ? -3.420 -2.030 20.813 1.00 96.44 112 VAL A C 1
ATOM 847 O O . VAL A 1 112 ? -3.425 -2.839 19.882 1.00 96.44 112 VAL A O 1
ATOM 850 N N . ASN A 1 113 ? -3.757 -2.378 22.053 1.00 95.31 113 ASN A N 1
ATOM 851 C CA . ASN A 1 113 ? -4.158 -3.729 22.417 1.00 95.31 113 ASN A CA 1
ATOM 852 C C . ASN A 1 113 ? -5.645 -3.972 22.148 1.00 95.31 113 ASN A C 1
ATOM 854 O O . ASN A 1 113 ? -5.974 -4.997 21.550 1.00 95.31 113 ASN A O 1
ATOM 858 N N . SER A 1 114 ? -6.529 -3.056 22.542 1.00 96.69 114 SER A N 1
ATOM 859 C CA . SER A 1 114 ? -7.971 -3.192 22.316 1.00 96.69 114 SER A CA 1
ATOM 860 C C . SER A 1 114 ? -8.673 -1.840 22.166 1.00 96.69 114 SER A C 1
ATOM 862 O O . SER A 1 114 ? -8.165 -0.802 22.593 1.00 96.69 114 SER A O 1
ATOM 864 N N . ILE A 1 115 ? -9.835 -1.857 21.514 1.00 97.88 115 ILE A N 1
ATOM 865 C CA . ILE A 1 115 ? -10.757 -0.725 21.413 1.00 97.88 115 ILE A CA 1
ATOM 866 C C . ILE A 1 115 ? -11.894 -0.966 22.408 1.00 97.88 115 ILE A C 1
ATOM 868 O O . ILE A 1 115 ? -12.597 -1.975 22.332 1.00 97.88 115 ILE A O 1
ATOM 872 N N . GLU A 1 116 ? -12.084 -0.031 23.330 1.00 96.75 116 GLU A N 1
ATOM 873 C CA . GLU A 1 116 ? -13.177 -0.051 24.297 1.00 96.75 116 GLU A CA 1
ATOM 874 C C . GLU A 1 116 ? -14.431 0.584 23.689 1.00 96.75 116 GLU A C 1
ATOM 876 O O . GLU A 1 116 ? -14.365 1.641 23.055 1.00 96.75 116 GLU A O 1
ATOM 881 N N . LEU A 1 117 ? -15.585 -0.049 23.910 1.00 96.06 117 LEU A N 1
ATOM 882 C CA . LEU A 1 117 ? -16.886 0.458 23.483 1.00 96.06 117 LEU A CA 1
ATOM 883 C C . LEU A 1 117 ? -17.708 0.943 24.676 1.00 96.06 117 LEU A C 1
ATOM 885 O O . LEU A 1 117 ? -17.781 0.275 25.711 1.00 96.06 117 LEU A O 1
ATOM 889 N N . ARG A 1 118 ? -18.412 2.053 24.469 1.00 93.25 118 ARG A N 1
ATOM 890 C CA . ARG A 1 118 ? -19.450 2.562 25.364 1.00 93.25 118 ARG A CA 1
ATOM 891 C C . ARG A 1 118 ? -20.700 1.682 25.329 1.00 93.25 118 ARG A C 1
ATOM 893 O O . ARG A 1 118 ? -20.878 0.801 24.484 1.00 93.25 118 ARG A O 1
ATOM 900 N N . SER A 1 119 ? -21.640 1.979 26.225 1.00 90.44 119 SER A N 1
ATOM 901 C CA . SER A 1 119 ? -22.941 1.309 26.280 1.00 90.44 119 SER A CA 1
ATOM 902 C C . SER A 1 119 ? -23.812 1.493 25.038 1.00 90.44 119 SER A C 1
ATOM 904 O O . SER A 1 119 ? -24.715 0.685 24.847 1.00 90.44 119 SER A O 1
ATOM 906 N N . ASP A 1 120 ? -23.558 2.522 24.235 1.00 90.50 120 ASP A N 1
ATOM 907 C CA . ASP A 1 120 ? -24.240 2.833 22.974 1.00 90.50 120 ASP A CA 1
ATOM 908 C C . ASP A 1 120 ? -23.492 2.290 21.739 1.00 90.50 120 ASP A C 1
ATOM 910 O O . ASP A 1 120 ? -23.772 2.707 20.622 1.00 90.50 120 ASP A O 1
ATOM 914 N N . CYS A 1 121 ? -22.535 1.374 21.936 1.00 88.06 121 CYS A N 1
ATOM 915 C CA . CYS A 1 121 ? -21.731 0.739 20.883 1.00 88.06 121 CYS A CA 1
ATOM 916 C C . CYS A 1 121 ? -20.781 1.682 20.120 1.00 88.06 121 CYS A C 1
ATOM 918 O O . CYS A 1 121 ? -20.191 1.273 19.121 1.00 88.06 121 CYS A O 1
ATOM 920 N N . HIS A 1 122 ? -20.567 2.909 20.600 1.00 93.25 122 HIS A N 1
ATOM 921 C CA . HIS A 1 122 ? -19.541 3.805 20.065 1.00 93.25 122 HIS A CA 1
ATOM 922 C C . HIS A 1 122 ? -18.185 3.599 20.751 1.00 93.25 122 HIS A C 1
ATOM 924 O O . HIS A 1 122 ? -18.121 3.193 21.911 1.00 93.25 122 HIS A O 1
ATOM 930 N N . ALA A 1 123 ? -17.094 3.916 20.046 1.00 95.12 123 ALA A N 1
ATOM 931 C CA . ALA A 1 123 ? -15.749 3.892 20.619 1.00 95.12 123 ALA A CA 1
ATOM 932 C C . ALA A 1 123 ? -15.634 4.860 21.808 1.00 95.12 123 ALA A C 1
ATOM 934 O O . ALA A 1 123 ? -16.081 6.006 21.733 1.00 95.12 123 ALA A O 1
ATOM 935 N N . GLU A 1 124 ? -15.027 4.393 22.897 1.00 96.44 124 GLU A N 1
ATOM 936 C CA . GLU A 1 124 ? -14.804 5.170 24.119 1.00 96.44 124 GLU A CA 1
ATOM 937 C C . GLU A 1 124 ? -13.330 5.517 24.313 1.00 96.44 124 GLU A C 1
ATOM 939 O O . GLU A 1 124 ? -12.965 6.663 24.586 1.00 96.44 124 GLU A O 1
ATOM 944 N N . ALA A 1 125 ? -12.477 4.503 24.202 1.00 97.69 125 ALA A N 1
ATOM 945 C CA . ALA A 1 125 ? -11.058 4.614 24.469 1.00 97.69 125 ALA A CA 1
ATOM 946 C C . ALA A 1 125 ? -10.275 3.523 23.737 1.00 97.69 125 ALA A C 1
ATOM 948 O O . ALA A 1 125 ? -10.818 2.499 23.325 1.00 97.69 125 ALA A O 1
ATOM 949 N N . LEU A 1 126 ? -8.975 3.751 23.606 1.00 97.50 126 LEU A N 1
ATOM 950 C CA . LEU A 1 126 ? -7.999 2.741 23.235 1.00 97.50 126 LEU A CA 1
ATOM 951 C C . LEU A 1 126 ? -7.277 2.281 24.497 1.00 97.50 126 LEU A C 1
ATOM 953 O O . LEU A 1 126 ? -6.785 3.111 25.268 1.00 97.50 126 LEU A O 1
ATOM 957 N N . GLU A 1 127 ? -7.177 0.973 24.682 1.00 96.56 127 GLU A N 1
ATOM 958 C CA . GLU A 1 127 ? -6.246 0.383 25.633 1.00 96.56 127 GLU A CA 1
ATOM 959 C C . GLU A 1 127 ? -4.949 0.070 24.892 1.00 96.56 127 GLU A C 1
ATOM 961 O O . GLU A 1 127 ? -4.918 -0.732 23.955 1.00 96.56 127 GLU A O 1
ATOM 966 N N . CYS A 1 128 ? -3.874 0.728 25.304 1.00 95.94 128 CYS A N 1
ATOM 967 C CA . CYS A 1 128 ? -2.560 0.621 24.699 1.00 95.94 128 CYS A CA 1
ATOM 968 C C . CYS A 1 128 ? -1.542 0.042 25.684 1.00 95.94 128 CYS A C 1
ATOM 970 O O . CYS A 1 128 ? -1.643 0.240 26.894 1.00 95.94 128 CYS A O 1
ATOM 972 N N . TYR A 1 129 ? -0.510 -0.603 25.154 1.00 93.56 129 TYR A N 1
ATOM 973 C CA . TYR A 1 129 ? 0.617 -1.163 25.891 1.00 93.56 129 TYR A CA 1
ATOM 974 C C . TYR A 1 129 ? 1.940 -0.646 25.317 1.00 93.56 129 TYR A C 1
ATOM 976 O O . TYR A 1 129 ? 2.102 -0.534 24.101 1.00 93.56 129 TYR A O 1
ATOM 984 N N . VAL A 1 130 ? 2.895 -0.346 26.197 1.00 92.06 130 VAL A N 1
ATOM 985 C CA . VAL A 1 130 ? 4.252 0.078 25.828 1.00 92.06 130 VAL A CA 1
ATOM 986 C C . VAL A 1 130 ? 5.221 -1.111 25.973 1.00 92.06 130 VAL A C 1
ATOM 988 O O . VAL A 1 130 ? 5.483 -1.528 27.106 1.00 92.06 130 VAL A O 1
ATOM 991 N N . PRO A 1 131 ? 5.793 -1.645 24.867 1.00 82.88 131 PRO A N 1
ATOM 992 C CA . PRO A 1 131 ? 6.498 -2.930 24.843 1.00 82.88 131 PRO A CA 1
ATOM 993 C C . PRO A 1 131 ? 7.685 -3.164 25.777 1.00 82.88 131 PRO A C 1
ATOM 995 O O . PRO A 1 131 ? 8.069 -4.310 25.986 1.00 82.88 131 PRO A O 1
ATOM 998 N N . LEU A 1 132 ? 8.269 -2.108 26.343 1.00 83.69 132 LEU A N 1
ATOM 999 C CA . LEU A 1 132 ? 9.451 -2.207 27.205 1.00 83.69 132 LEU A CA 1
ATOM 1000 C C . LEU A 1 132 ? 9.168 -1.874 28.669 1.00 83.69 132 LEU A C 1
ATOM 1002 O O . LEU A 1 132 ? 9.827 -2.406 29.555 1.00 83.69 132 LEU A O 1
ATOM 1006 N N . SER A 1 133 ? 8.186 -1.017 28.942 1.00 86.75 133 SER A N 1
ATOM 1007 C CA . SER A 1 133 ? 7.817 -0.655 30.314 1.00 86.75 133 SER A CA 1
ATOM 1008 C C . SER A 1 133 ? 6.674 -1.504 30.862 1.00 86.75 133 SER A C 1
ATOM 1010 O O . SER A 1 133 ? 6.367 -1.418 32.047 1.00 86.75 133 SER A O 1
ATOM 1012 N N . SER A 1 134 ? 6.006 -2.292 30.011 1.00 84.81 134 SER A N 1
ATOM 1013 C CA . SER A 1 134 ? 4.735 -2.955 30.335 1.00 84.81 134 SER A CA 1
ATOM 1014 C C . SER A 1 134 ? 3.645 -2.003 30.831 1.00 84.81 134 SER A C 1
ATOM 1016 O O . SER A 1 134 ? 2.641 -2.430 31.402 1.00 84.81 134 SER A O 1
ATOM 1018 N N . GLN A 1 135 ? 3.821 -0.702 30.591 1.00 92.38 135 GLN A N 1
ATOM 1019 C CA . GLN A 1 135 ? 2.853 0.305 30.968 1.00 92.38 135 GLN A CA 1
ATOM 1020 C C . GLN A 1 135 ? 1.618 0.166 30.086 1.00 92.38 135 GLN A C 1
ATOM 1022 O O . GLN A 1 135 ? 1.723 0.104 28.859 1.00 92.38 135 GLN A O 1
ATOM 1027 N N . ARG A 1 136 ? 0.451 0.161 30.730 1.00 93.75 136 ARG A N 1
ATOM 1028 C CA . ARG A 1 136 ? -0.836 0.290 30.053 1.00 93.75 136 ARG A CA 1
ATOM 1029 C C . ARG A 1 136 ? -1.274 1.744 30.061 1.00 93.75 136 ARG A C 1
ATOM 1031 O O . ARG A 1 136 ? -1.157 2.425 31.080 1.00 93.75 136 ARG A O 1
ATOM 1038 N N . ILE A 1 137 ? -1.763 2.210 28.923 1.00 95.12 137 ILE A N 1
ATOM 1039 C CA . ILE A 1 137 ? -2.227 3.579 28.717 1.00 95.12 137 ILE A CA 1
ATOM 1040 C C . ILE A 1 137 ? -3.647 3.494 28.177 1.00 95.12 137 ILE A C 1
ATOM 1042 O O . ILE A 1 137 ? -3.894 2.801 27.196 1.00 95.12 137 ILE A O 1
ATOM 1046 N N . ARG A 1 138 ? -4.574 4.214 28.809 1.00 96.88 138 ARG A N 1
ATOM 1047 C CA . ARG A 1 138 ? -5.937 4.374 28.306 1.00 96.88 138 ARG A CA 1
ATOM 1048 C C . ARG A 1 138 ? -6.059 5.733 27.634 1.00 96.88 138 ARG A C 1
ATOM 1050 O O . ARG A 1 138 ? -5.856 6.752 28.293 1.00 96.88 138 ARG A O 1
ATOM 1057 N N . ILE A 1 139 ? -6.385 5.751 26.346 1.00 96.44 139 ILE A N 1
ATOM 1058 C CA . ILE A 1 139 ? -6.501 6.978 25.549 1.00 96.44 139 ILE A CA 1
ATOM 1059 C C . ILE A 1 139 ? -7.972 7.173 25.167 1.00 96.44 139 ILE A C 1
ATOM 1061 O O . ILE A 1 139 ? -8.460 6.425 24.322 1.00 96.44 139 ILE A O 1
ATOM 1065 N N . PRO A 1 140 ? -8.696 8.141 25.758 1.00 97.19 140 PRO A N 1
ATOM 1066 C CA . PRO A 1 140 ? -10.068 8.448 25.362 1.00 97.19 140 PRO A CA 1
ATOM 1067 C C . PRO A 1 140 ? -10.137 8.929 23.910 1.00 97.19 140 PRO A C 1
ATOM 1069 O O . PRO A 1 140 ? -9.317 9.745 23.484 1.00 97.19 140 PRO A O 1
ATOM 1072 N N . VAL A 1 141 ? -11.132 8.459 23.161 1.00 96.69 141 VAL A N 1
ATOM 1073 C CA . VAL A 1 141 ? -11.316 8.798 21.743 1.00 96.69 141 VAL A CA 1
ATOM 1074 C C . VAL A 1 141 ? -12.781 9.080 21.432 1.00 96.69 141 VAL A C 1
ATOM 1076 O O . VAL A 1 141 ? -13.682 8.633 22.133 1.00 96.69 141 VAL A O 1
ATOM 1079 N N . LYS A 1 142 ? -13.025 9.835 20.358 1.00 94.69 142 LYS A N 1
ATOM 1080 C CA . LYS A 1 142 ? -14.378 10.041 19.806 1.00 94.69 142 LYS A CA 1
ATOM 1081 C C . LYS A 1 142 ? -14.669 9.134 18.611 1.00 94.69 142 LYS A C 1
ATOM 1083 O O . LYS A 1 142 ? -15.822 8.829 18.337 1.00 94.69 142 LYS A O 1
ATOM 1088 N N . ALA A 1 143 ? -13.623 8.742 17.892 1.00 95.38 143 ALA A N 1
ATOM 1089 C CA . ALA A 1 143 ? -13.677 7.887 16.718 1.00 95.38 143 ALA A CA 1
ATOM 1090 C C . ALA A 1 143 ? -12.349 7.135 16.584 1.00 95.38 143 ALA A C 1
ATOM 1092 O O . ALA A 1 143 ? -11.319 7.598 17.079 1.00 95.38 143 ALA A O 1
ATOM 1093 N N . VAL A 1 144 ? -12.382 5.990 15.904 1.00 96.44 144 VAL A N 1
ATOM 1094 C CA . VAL A 1 144 ? -11.202 5.167 15.624 1.00 96.44 144 VAL A CA 1
ATOM 1095 C C . VAL A 1 144 ? -11.198 4.813 14.144 1.00 96.44 144 VAL A C 1
ATOM 1097 O O . VAL A 1 144 ? -12.184 4.289 13.634 1.00 96.44 144 VAL A O 1
ATOM 1100 N N . ILE A 1 145 ? -10.079 5.081 13.473 1.00 96.62 145 ILE A N 1
ATOM 1101 C CA . ILE A 1 145 ? -9.807 4.634 12.105 1.00 96.62 145 ILE A CA 1
ATOM 1102 C C . ILE A 1 145 ? -8.667 3.618 12.198 1.00 96.62 145 ILE A C 1
ATOM 1104 O O . ILE A 1 145 ? -7.577 3.943 12.670 1.00 96.62 145 ILE A O 1
ATOM 1108 N N . VAL A 1 146 ? -8.928 2.370 11.809 1.00 96.62 146 VAL A N 1
ATOM 1109 C CA . VAL A 1 146 ? -7.965 1.270 11.950 1.00 96.62 146 VAL A CA 1
ATOM 1110 C C . VAL A 1 146 ? -7.133 1.139 10.674 1.00 96.62 146 VAL A C 1
ATOM 1112 O O . VAL A 1 146 ? -7.632 0.687 9.650 1.00 96.62 146 VAL A O 1
ATOM 1115 N N . CYS A 1 147 ? -5.847 1.487 10.756 1.00 95.94 147 CYS A N 1
ATOM 1116 C CA . CYS A 1 147 ? -4.897 1.448 9.633 1.00 95.94 147 CYS A CA 1
ATOM 1117 C C . CYS A 1 147 ? -3.702 0.517 9.916 1.00 95.94 147 CYS A C 1
ATOM 1119 O O . CYS A 1 147 ? -2.559 0.833 9.594 1.00 95.94 147 CYS A O 1
ATOM 1121 N N . ALA A 1 148 ? -3.937 -0.623 10.569 1.00 96.00 148 ALA A N 1
ATOM 1122 C CA . ALA A 1 148 ? -2.876 -1.449 11.144 1.00 96.00 148 ALA A CA 1
ATOM 1123 C C . ALA A 1 148 ? -2.334 -2.540 10.201 1.00 96.00 148 ALA A C 1
ATOM 1125 O O . ALA A 1 148 ? -1.681 -3.440 10.690 1.00 96.00 148 ALA A O 1
ATOM 1126 N N . ASN A 1 149 ? -2.553 -2.481 8.879 1.00 95.50 149 ASN A N 1
ATOM 1127 C CA . ASN A 1 149 ? -2.360 -3.579 7.900 1.00 95.50 149 ASN A CA 1
ATOM 1128 C C . ASN A 1 149 ? -3.408 -4.707 7.994 1.00 95.50 149 ASN A C 1
ATOM 1130 O O . ASN A 1 149 ? -4.161 -4.778 8.961 1.00 95.50 149 ASN A O 1
ATOM 1134 N N . ALA A 1 150 ? -3.465 -5.587 6.988 1.00 94.62 150 ALA A N 1
ATOM 1135 C CA . ALA A 1 150 ? -4.493 -6.629 6.880 1.00 94.62 150 ALA A CA 1
ATOM 1136 C C . ALA A 1 150 ? -4.562 -7.563 8.106 1.00 94.62 150 ALA A C 1
ATOM 1138 O O . ALA A 1 150 ? -5.648 -7.888 8.578 1.00 94.62 150 ALA A O 1
ATOM 1139 N N . ILE A 1 151 ? -3.408 -7.956 8.659 1.00 96.75 151 ILE A N 1
ATOM 1140 C CA . ILE A 1 151 ? -3.331 -8.914 9.769 1.00 96.75 151 ILE A CA 1
ATOM 1141 C C . ILE A 1 151 ? -3.635 -8.225 11.098 1.00 96.75 151 ILE A C 1
ATOM 1143 O O . ILE A 1 151 ? -4.498 -8.683 11.847 1.00 96.75 151 ILE A O 1
ATOM 1147 N N . GLN A 1 152 ? -2.936 -7.130 11.418 1.00 97.38 152 GLN A N 1
ATOM 1148 C CA . GLN A 1 152 ? -3.091 -6.517 12.742 1.00 97.38 152 GLN A CA 1
ATOM 1149 C C . GLN A 1 152 ? -4.406 -5.748 12.871 1.00 97.38 152 GLN A C 1
ATOM 1151 O O . GLN A 1 152 ? -4.932 -5.670 13.978 1.00 97.38 152 GLN A O 1
ATOM 1156 N N . SER A 1 153 ? -4.989 -5.259 11.767 1.00 97.81 153 SER A N 1
ATOM 1157 C CA . SER A 1 153 ? -6.343 -4.687 11.804 1.00 97.81 153 SER A CA 1
ATOM 1158 C C . SER A 1 153 ? -7.359 -5.756 12.199 1.00 97.81 153 SER A C 1
ATOM 1160 O O . SER A 1 153 ? -8.083 -5.567 13.171 1.00 97.81 153 SER A O 1
ATOM 1162 N N . ALA A 1 154 ? -7.355 -6.920 11.538 1.00 97.69 154 ALA A N 1
ATOM 1163 C CA . ALA A 1 154 ? -8.244 -8.023 11.903 1.00 97.69 154 ALA A CA 1
ATOM 1164 C C . ALA A 1 154 ? -8.003 -8.509 13.343 1.00 97.69 154 ALA A C 1
ATOM 1166 O O . ALA A 1 154 ? -8.952 -8.678 14.107 1.00 97.69 154 ALA A O 1
ATOM 1167 N N . ALA A 1 155 ? -6.739 -8.670 13.751 1.00 97.56 155 ALA A N 1
ATOM 1168 C CA . ALA A 1 155 ? -6.395 -9.102 15.105 1.00 97.56 155 ALA A CA 1
ATOM 1169 C C . ALA A 1 155 ? -6.866 -8.111 16.184 1.00 97.56 155 ALA A C 1
ATOM 1171 O O . ALA A 1 155 ? -7.346 -8.539 17.235 1.00 97.56 155 ALA A O 1
ATOM 1172 N N . LEU A 1 156 ? -6.742 -6.801 15.939 1.00 98.00 156 LEU A N 1
ATOM 1173 C CA . LEU A 1 156 ? -7.244 -5.764 16.842 1.00 98.00 156 LEU A CA 1
ATOM 1174 C C . LEU A 1 156 ? -8.769 -5.832 16.961 1.00 98.00 156 LEU A C 1
ATOM 1176 O O . LEU A 1 156 ? -9.291 -5.837 18.077 1.00 98.00 156 LEU A O 1
ATOM 1180 N N . MET A 1 157 ? -9.476 -5.931 15.835 1.00 97.88 157 MET A N 1
ATOM 1181 C CA . MET A 1 157 ? -10.940 -5.998 15.813 1.00 97.88 157 MET A CA 1
ATOM 1182 C C . MET A 1 157 ? -11.457 -7.246 16.550 1.00 97.88 157 MET A C 1
ATOM 1184 O O . MET A 1 157 ? -12.323 -7.130 17.415 1.00 97.88 157 MET A O 1
ATOM 1188 N N . LEU A 1 158 ? -10.852 -8.418 16.313 1.00 98.12 158 LEU A N 1
ATOM 1189 C CA . LEU A 1 158 ? -11.210 -9.686 16.971 1.00 98.12 158 LEU A CA 1
ATOM 1190 C C . LEU A 1 158 ? -10.901 -9.714 18.476 1.00 98.12 158 LEU A C 1
ATOM 1192 O O . LEU A 1 158 ? -11.625 -10.346 19.253 1.00 98.12 158 LEU A O 1
ATOM 1196 N N . ARG A 1 159 ? -9.813 -9.062 18.905 1.00 97.38 159 ARG A N 1
ATOM 1197 C CA . ARG A 1 159 ? -9.430 -8.978 20.325 1.00 97.38 159 ARG A CA 1
ATOM 1198 C C . ARG A 1 159 ? -10.248 -7.938 21.094 1.00 97.38 159 ARG A C 1
ATOM 1200 O O . ARG A 1 159 ? -10.393 -8.068 22.307 1.00 97.38 159 ARG A O 1
ATOM 1207 N N . SER A 1 160 ? -10.808 -6.946 20.405 1.00 97.50 160 SER A N 1
ATOM 1208 C CA . SER A 1 160 ? -11.650 -5.899 20.994 1.00 97.50 160 SER A CA 1
ATOM 1209 C C . SER A 1 160 ? -13.052 -6.438 21.281 1.00 97.50 160 SER A C 1
ATOM 1211 O O . SER A 1 160 ? -13.976 -6.269 20.493 1.00 97.50 160 SER A O 1
ATOM 1213 N N . LYS A 1 161 ? -13.208 -7.153 22.396 1.00 96.25 161 LYS A N 1
ATOM 1214 C CA . LYS A 1 161 ? -14.481 -7.771 22.790 1.00 96.25 161 LYS A CA 1
ATOM 1215 C C . LYS A 1 161 ? -15.203 -6.943 23.840 1.00 96.25 161 LYS A C 1
ATOM 1217 O O . LYS A 1 161 ? -14.589 -6.390 24.747 1.00 96.25 161 LYS A O 1
ATOM 1222 N N . SER A 1 162 ? -16.527 -6.916 23.756 1.00 94.38 162 SER A N 1
ATOM 1223 C CA . SER A 1 162 ? -17.391 -6.322 24.780 1.00 94.38 162 SER A CA 1
ATOM 1224 C C . SER A 1 162 ? -18.711 -7.087 24.866 1.00 94.38 162 SER A C 1
ATOM 1226 O O . SER A 1 162 ? -18.971 -7.972 24.054 1.00 94.38 162 SER A O 1
ATOM 1228 N N . ARG A 1 163 ? -19.590 -6.721 25.809 1.00 93.94 163 ARG A N 1
ATOM 1229 C CA . ARG A 1 163 ? -20.960 -7.269 25.859 1.00 93.94 163 ARG A CA 1
ATOM 1230 C C . ARG A 1 163 ? -21.747 -7.054 24.557 1.00 93.94 163 ARG A C 1
ATOM 1232 O O . ARG A 1 163 ? -22.637 -7.837 24.260 1.00 93.94 163 ARG A O 1
ATOM 1239 N N . HIS A 1 164 ? -21.403 -6.005 23.807 1.00 91.12 164 HIS A N 1
ATOM 1240 C CA . HIS A 1 164 ? -22.046 -5.611 22.551 1.00 91.12 164 HIS A CA 1
ATOM 1241 C C . HIS A 1 164 ? -21.298 -6.113 21.312 1.00 91.12 164 HIS A C 1
ATOM 1243 O O . HIS A 1 164 ? -21.797 -5.991 20.206 1.00 91.12 164 HIS A O 1
ATOM 1249 N N . ALA A 1 165 ? -20.100 -6.667 21.502 1.00 95.19 165 ALA A N 1
ATOM 1250 C CA . ALA A 1 165 ? -19.260 -7.240 20.456 1.00 95.19 165 ALA A CA 1
ATOM 1251 C C . ALA A 1 165 ? -18.561 -8.502 21.006 1.00 95.19 165 ALA A C 1
ATOM 1253 O O . ALA A 1 165 ? -17.341 -8.500 21.210 1.00 95.19 165 ALA A O 1
ATOM 1254 N N . PRO A 1 166 ? -19.312 -9.570 21.346 1.00 95.81 166 PRO A N 1
ATOM 1255 C CA . PRO A 1 166 ? -18.769 -10.734 22.057 1.00 95.81 166 PRO A CA 1
ATOM 1256 C C . PRO A 1 166 ? -17.739 -11.519 21.227 1.00 95.81 166 PRO A C 1
ATOM 1258 O O . PRO A 1 166 ? -16.844 -12.165 21.780 1.00 95.81 166 PRO A O 1
ATOM 1261 N N . THR A 1 167 ? -17.830 -11.434 19.899 1.00 97.19 167 THR A N 1
ATOM 1262 C CA . THR A 1 167 ? -16.933 -12.080 18.927 1.00 97.19 167 THR A CA 1
ATOM 1263 C C . THR A 1 167 ? -15.898 -11.121 18.323 1.00 97.19 167 THR A C 1
ATOM 1265 O O . THR A 1 167 ? -15.158 -11.523 17.425 1.00 97.19 167 THR A O 1
ATOM 1268 N N . GLY A 1 168 ? -15.793 -9.894 18.850 1.00 97.12 168 GLY A N 1
ATOM 1269 C CA . GLY A 1 168 ? -14.945 -8.817 18.329 1.00 97.12 168 GLY A CA 1
ATOM 1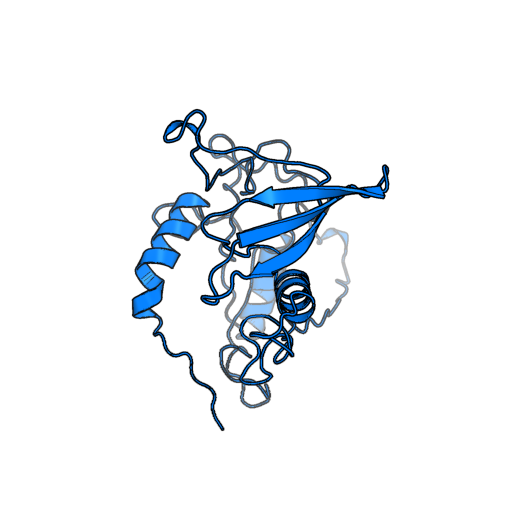270 C C . GLY A 1 168 ? -15.749 -7.739 17.597 1.00 97.12 168 GLY A C 1
ATOM 1271 O O . GLY A 1 168 ? -16.842 -8.003 17.097 1.00 97.12 168 GLY A O 1
ATOM 1272 N N . ILE A 1 169 ? -15.224 -6.512 17.544 1.00 96.56 169 ILE A N 1
ATOM 1273 C CA . ILE A 1 169 ? -15.895 -5.386 16.871 1.00 96.56 169 ILE A CA 1
ATOM 1274 C C . ILE A 1 169 ? -16.076 -5.709 15.385 1.00 96.56 169 ILE A C 1
ATOM 1276 O O . ILE A 1 169 ? -15.125 -6.098 14.709 1.00 96.56 169 ILE A O 1
ATOM 1280 N N . GLY A 1 170 ? -17.297 -5.523 14.878 1.00 94.44 170 GLY A N 1
ATOM 1281 C CA . GLY A 1 170 ? -17.633 -5.715 13.464 1.00 94.44 170 GLY A CA 1
ATOM 1282 C C . GLY A 1 170 ? -17.663 -7.175 13.003 1.00 94.44 170 GLY A C 1
ATOM 1283 O O . GLY A 1 170 ? -17.796 -7.418 11.808 1.00 94.44 170 GLY A O 1
ATOM 1284 N N . ASN A 1 171 ? -17.546 -8.144 13.919 1.00 97.31 171 ASN A N 1
ATOM 1285 C CA . ASN A 1 171 ? -17.481 -9.568 13.587 1.00 97.31 171 ASN A CA 1
ATOM 1286 C C . ASN A 1 171 ? -18.824 -10.308 13.749 1.00 97.31 171 ASN A C 1
ATOM 1288 O O . ASN A 1 171 ? -18.851 -11.490 14.093 1.00 97.31 171 ASN A O 1
ATOM 1292 N N . ASP A 1 172 ? -19.943 -9.624 13.499 1.00 95.50 172 ASP A N 1
ATOM 1293 C CA . ASP A 1 172 ? -21.289 -10.214 13.586 1.00 95.50 172 ASP A CA 1
ATOM 1294 C C . ASP A 1 172 ? -21.550 -11.246 12.476 1.00 95.50 172 ASP A C 1
ATOM 1296 O O . ASP A 1 172 ? -22.345 -12.167 12.644 1.00 95.50 172 ASP A O 1
ATOM 1300 N N . SER A 1 173 ? -20.852 -11.116 11.344 1.00 95.94 173 SER A N 1
ATOM 1301 C CA . SER A 1 173 ? -20.910 -12.037 10.203 1.00 95.94 173 SER A CA 1
ATOM 1302 C C . SER A 1 173 ? -19.805 -13.098 10.204 1.00 95.94 173 SER A C 1
ATOM 1304 O O . SER A 1 173 ? -19.697 -13.859 9.245 1.00 95.94 173 SER A O 1
ATOM 1306 N N . ASP A 1 174 ? -18.966 -13.141 11.247 1.00 96.88 174 ASP A N 1
ATOM 1307 C CA . ASP A 1 174 ? -17.788 -14.016 11.337 1.00 96.88 174 ASP A CA 1
ATOM 1308 C C . ASP A 1 174 ? -16.789 -13.846 10.170 1.00 96.88 174 ASP A C 1
ATOM 1310 O O . ASP A 1 174 ? -16.029 -14.755 9.847 1.00 96.88 174 ASP A O 1
ATOM 1314 N N . LEU A 1 175 ? -16.779 -12.686 9.504 1.00 96.00 175 LEU A N 1
ATOM 1315 C CA . LEU A 1 175 ? -15.885 -12.414 8.372 1.00 96.00 175 LEU A CA 1
ATOM 1316 C C . LEU A 1 175 ? -14.555 -11.766 8.778 1.00 96.00 175 LEU A C 1
ATOM 1318 O O . LEU A 1 175 ? -13.595 -11.816 8.006 1.00 96.00 175 LEU A O 1
ATOM 1322 N N . VAL A 1 176 ? -14.453 -11.166 9.967 1.00 97.62 176 VAL A N 1
ATOM 1323 C CA . VAL A 1 176 ? -13.226 -10.473 10.384 1.00 97.62 176 VAL A CA 1
ATOM 1324 C C . VAL A 1 176 ? -12.099 -11.492 10.558 1.00 97.62 176 VAL A C 1
ATOM 1326 O O . VAL A 1 176 ? -12.201 -12.440 11.330 1.00 97.62 176 VAL A O 1
ATOM 1329 N N . GLY A 1 177 ? -10.996 -11.291 9.834 1.00 96.00 177 GLY A N 1
ATOM 1330 C CA . GLY A 1 177 ? -9.857 -12.216 9.820 1.00 96.00 177 GLY A CA 1
ATOM 1331 C C . GLY A 1 177 ? -10.016 -13.418 8.884 1.00 96.00 177 GLY A C 1
ATOM 1332 O O . GLY A 1 177 ? -9.081 -14.212 8.767 1.00 96.00 177 GLY A O 1
ATOM 1333 N N . ARG A 1 178 ? -11.151 -13.546 8.185 1.00 94.88 178 ARG A N 1
ATOM 1334 C CA . ARG A 1 178 ? -11.335 -14.505 7.086 1.00 94.88 178 ARG A CA 1
ATOM 1335 C C . ARG A 1 178 ? -10.977 -13.872 5.740 1.00 94.88 178 ARG A C 1
ATOM 1337 O O . ARG A 1 178 ? -10.805 -12.664 5.635 1.00 94.88 178 ARG A O 1
ATOM 1344 N N . GLY A 1 179 ? -10.845 -14.712 4.711 1.00 90.25 179 GLY A N 1
ATOM 1345 C CA . GLY A 1 179 ? -10.535 -14.256 3.351 1.00 90.25 179 GLY A CA 1
ATOM 1346 C C . GLY A 1 179 ? -9.118 -13.702 3.199 1.00 90.25 179 GLY A C 1
ATOM 1347 O O . GLY A 1 179 ? -8.880 -12.852 2.348 1.00 90.25 179 GLY A O 1
ATOM 1348 N N . LEU A 1 180 ? -8.177 -14.144 4.042 1.00 91.25 180 LEU A N 1
ATOM 1349 C CA . LEU A 1 180 ? -6.781 -13.739 3.927 1.00 91.25 180 LEU A CA 1
ATOM 1350 C C . LEU A 1 180 ? -6.201 -14.258 2.606 1.00 91.25 180 LEU A C 1
ATOM 1352 O O . LEU A 1 180 ? -5.922 -15.448 2.464 1.00 91.25 180 LEU A O 1
ATOM 1356 N N . SER A 1 181 ? -5.992 -13.336 1.674 1.00 87.38 181 SER A N 1
ATOM 1357 C CA . SER A 1 181 ? -5.421 -13.614 0.361 1.00 87.38 181 SER A CA 1
ATOM 1358 C C . SER A 1 181 ? -3.970 -13.159 0.297 1.00 87.38 181 SER A C 1
ATOM 1360 O O . SER A 1 181 ? -3.599 -12.096 0.799 1.00 87.38 181 SER A O 1
ATOM 1362 N N . PHE A 1 182 ? -3.140 -13.965 -0.354 1.00 85.44 182 PHE A N 1
ATOM 1363 C CA . PHE A 1 182 ? -1.737 -13.657 -0.593 1.00 85.44 182 PHE A CA 1
ATOM 1364 C C . PHE A 1 182 ? -1.471 -13.565 -2.086 1.00 85.44 182 PHE A C 1
ATOM 1366 O O . PHE A 1 182 ? -2.009 -14.338 -2.877 1.00 85.44 182 PHE A O 1
ATOM 1373 N N . LYS A 1 183 ? -0.543 -12.684 -2.465 1.00 83.69 183 LYS A N 1
ATOM 1374 C CA . LYS A 1 183 ? 0.071 -12.748 -3.788 1.00 83.69 183 LYS A CA 1
ATOM 1375 C C . LYS A 1 183 ? 0.986 -13.972 -3.849 1.00 83.69 183 LYS A C 1
ATOM 1377 O O . LYS A 1 183 ? 2.142 -13.911 -3.421 1.00 83.69 183 LYS A O 1
ATOM 1382 N N . ILE A 1 184 ? 0.481 -15.075 -4.393 1.00 81.75 184 ILE A N 1
ATOM 1383 C CA . ILE A 1 184 ? 1.293 -16.267 -4.647 1.00 81.75 184 ILE A CA 1
ATOM 1384 C C . ILE A 1 184 ? 2.333 -15.906 -5.711 1.00 81.75 184 ILE A C 1
ATOM 1386 O O . ILE A 1 184 ? 1.995 -15.457 -6.804 1.00 81.75 184 ILE A O 1
ATOM 1390 N N . SER A 1 185 ? 3.610 -16.051 -5.366 1.00 84.50 185 SER A N 1
ATOM 1391 C CA . SER A 1 185 ? 4.727 -15.700 -6.244 1.00 84.50 185 SER A CA 1
ATOM 1392 C C . SER A 1 185 ? 5.549 -16.944 -6.556 1.00 84.50 185 SER A C 1
ATOM 1394 O O . SER A 1 185 ? 5.963 -17.661 -5.648 1.00 84.50 185 SER A O 1
ATOM 1396 N N . GLY A 1 186 ? 5.787 -17.189 -7.844 1.00 86.31 186 GLY A N 1
ATOM 1397 C CA . GLY A 1 186 ? 6.734 -18.186 -8.332 1.00 86.31 186 GLY A CA 1
ATOM 1398 C C . GLY A 1 186 ? 7.983 -17.500 -8.874 1.00 86.31 186 GLY A C 1
ATOM 1399 O O . GLY A 1 186 ? 7.888 -16.462 -9.527 1.00 86.31 186 GLY A O 1
ATOM 1400 N N . TYR A 1 187 ? 9.152 -18.081 -8.615 1.00 89.62 187 TYR A N 1
ATOM 1401 C CA . TYR A 1 187 ? 10.418 -17.601 -9.161 1.00 89.62 187 TYR A CA 1
ATOM 1402 C C . TYR A 1 187 ? 10.980 -18.647 -10.118 1.00 89.62 187 TYR A C 1
ATOM 1404 O O . TYR A 1 187 ? 11.110 -19.815 -9.758 1.00 89.62 187 TYR A O 1
ATOM 1412 N N . SER A 1 188 ? 11.332 -18.214 -11.326 1.00 87.56 188 SER A N 1
ATOM 1413 C CA . SER A 1 188 ? 12.091 -19.013 -12.285 1.00 87.56 188 SER A CA 1
ATOM 1414 C C . SER A 1 188 ? 13.433 -18.338 -12.528 1.00 87.56 188 SER A C 1
ATOM 1416 O O . SER A 1 188 ? 13.503 -17.116 -12.672 1.00 87.56 188 SER A O 1
ATOM 1418 N N . VAL A 1 189 ? 14.503 -19.130 -12.538 1.00 85.88 189 VAL A N 1
ATOM 1419 C CA . VAL A 1 189 ? 15.869 -18.653 -12.758 1.00 85.88 189 VAL A CA 1
ATOM 1420 C C . VAL A 1 189 ? 16.435 -19.373 -13.972 1.00 85.88 189 VAL A C 1
ATOM 1422 O O . VAL A 1 189 ? 16.380 -20.597 -14.060 1.00 85.88 189 VAL A O 1
ATOM 1425 N N . GLY A 1 190 ? 16.984 -18.601 -14.906 1.00 82.94 190 GLY A N 1
ATOM 1426 C CA . GLY A 1 190 ? 17.691 -19.104 -16.079 1.00 82.94 190 GLY A CA 1
ATOM 1427 C C . GLY A 1 190 ? 19.148 -18.653 -16.085 1.00 82.94 190 GLY A C 1
ATOM 1428 O O . GLY A 1 190 ? 19.505 -17.651 -15.464 1.00 82.94 190 GLY A O 1
ATOM 1429 N N . TYR A 1 191 ? 19.987 -19.382 -16.819 1.00 79.12 191 TYR A N 1
ATOM 1430 C CA . TYR A 1 191 ? 21.404 -19.067 -16.992 1.00 79.12 191 TYR A CA 1
ATOM 1431 C C . TYR A 1 191 ? 21.698 -18.748 -18.457 1.00 79.12 191 TYR A C 1
ATOM 1433 O O . TYR A 1 191 ? 21.266 -19.467 -19.357 1.00 79.12 191 TYR A O 1
ATOM 1441 N N . VAL A 1 192 ? 22.470 -17.688 -18.697 1.00 76.94 192 VAL A N 1
ATOM 1442 C CA . VAL A 1 192 ? 22.957 -17.333 -20.036 1.00 76.94 192 VAL A CA 1
ATOM 1443 C C . VAL A 1 192 ? 24.368 -17.890 -20.207 1.00 76.94 192 VAL A C 1
ATOM 1445 O O . VAL A 1 192 ? 25.230 -17.667 -19.361 1.00 76.94 192 VAL A O 1
ATOM 1448 N N . LYS A 1 193 ? 24.613 -18.608 -21.312 1.00 78.00 193 LYS A N 1
ATOM 1449 C CA . LYS A 1 193 ? 25.890 -19.304 -21.570 1.00 78.00 193 LYS A CA 1
ATOM 1450 C C . LYS A 1 193 ? 27.105 -18.372 -21.665 1.00 78.00 193 LYS A C 1
ATOM 1452 O O . LYS A 1 193 ? 28.216 -18.826 -21.422 1.00 78.00 193 LYS A O 1
ATOM 1457 N N . ASN A 1 194 ? 26.908 -17.098 -22.009 1.00 78.94 194 ASN A N 1
ATOM 1458 C CA . ASN A 1 194 ? 27.962 -16.085 -22.041 1.00 78.94 194 ASN A CA 1
ATOM 1459 C C . ASN A 1 194 ? 27.687 -14.981 -20.997 1.00 78.94 194 ASN A C 1
ATOM 1461 O O . ASN A 1 194 ? 26.986 -14.014 -21.306 1.00 78.94 194 ASN A O 1
ATOM 1465 N N . PRO A 1 195 ? 28.225 -15.096 -19.768 1.00 62.72 195 PRO A N 1
ATOM 1466 C CA . PRO A 1 195 ? 27.968 -14.146 -18.685 1.00 62.72 195 PRO A CA 1
ATOM 1467 C C . PRO A 1 195 ? 28.514 -12.743 -18.954 1.00 62.72 195 PRO A C 1
ATOM 1469 O O . PRO A 1 195 ? 27.984 -11.783 -18.406 1.00 62.72 195 PRO A O 1
AT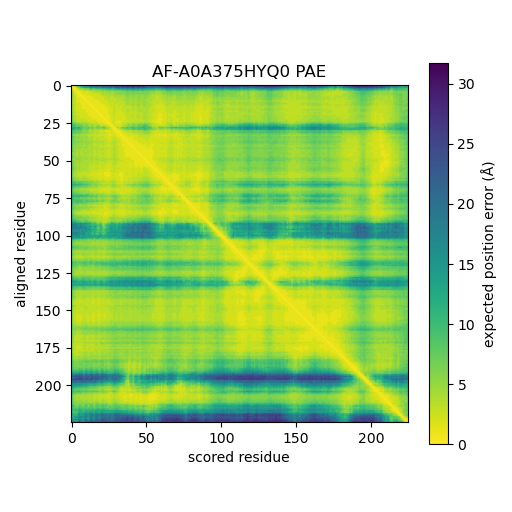OM 1472 N N . ALA A 1 196 ? 29.535 -12.599 -19.808 1.00 65.31 196 ALA A N 1
ATOM 1473 C CA . ALA A 1 196 ? 30.087 -11.292 -20.171 1.00 65.31 196 ALA A CA 1
ATOM 1474 C C . ALA A 1 196 ? 29.074 -10.416 -20.934 1.00 65.31 196 ALA A C 1
ATOM 1476 O O . ALA A 1 196 ? 29.223 -9.199 -20.978 1.00 65.31 196 ALA A O 1
ATOM 1477 N N . ALA A 1 197 ? 28.022 -11.026 -21.494 1.00 65.50 197 ALA A N 1
ATOM 1478 C CA . ALA A 1 197 ? 26.901 -10.326 -22.112 1.00 65.50 197 ALA A CA 1
ATOM 1479 C C . ALA A 1 197 ? 25.817 -9.897 -21.102 1.00 65.50 197 ALA A C 1
ATOM 1481 O O . ALA A 1 197 ? 24.871 -9.210 -21.487 1.00 65.50 197 ALA A O 1
ATOM 1482 N N . LEU A 1 198 ? 25.913 -10.299 -19.824 1.00 70.88 198 LEU A N 1
ATOM 1483 C CA . LEU A 1 198 ? 24.931 -9.925 -18.812 1.00 70.88 198 LEU A CA 1
ATOM 1484 C C . LEU A 1 198 ? 25.298 -8.581 -18.172 1.00 70.88 198 LEU A C 1
ATOM 1486 O O . LEU A 1 198 ? 26.297 -8.485 -17.458 1.00 70.88 198 LEU A O 1
ATOM 1490 N N . PRO A 1 199 ? 24.464 -7.547 -18.341 1.00 71.44 199 PRO A N 1
ATOM 1491 C CA . PRO A 1 199 ? 24.693 -6.264 -17.702 1.00 71.44 199 PRO A CA 1
ATOM 1492 C C . PRO A 1 199 ? 24.607 -6.411 -16.176 1.00 71.44 199 PRO A C 1
ATOM 1494 O O . PRO A 1 199 ? 23.755 -7.133 -15.630 1.00 71.44 199 PRO A O 1
ATOM 1497 N N . ALA A 1 200 ? 25.488 -5.703 -15.468 1.00 77.38 200 ALA A N 1
ATOM 1498 C CA . ALA A 1 200 ? 25.384 -5.547 -14.023 1.00 77.38 200 ALA A CA 1
ATOM 1499 C C . ALA A 1 200 ? 24.005 -4.975 -13.652 1.00 77.38 200 ALA A C 1
ATOM 1501 O O . ALA A 1 200 ? 23.380 -4.245 -14.425 1.00 77.38 200 ALA A O 1
ATOM 1502 N N . HIS A 1 201 ? 23.494 -5.373 -12.489 1.00 80.69 201 HIS A N 1
ATOM 1503 C CA . HIS A 1 201 ? 22.210 -4.876 -12.020 1.00 80.69 201 HIS A CA 1
ATOM 1504 C C . HIS A 1 201 ? 22.374 -3.451 -11.487 1.00 80.69 201 HIS A C 1
ATOM 1506 O O . HIS A 1 201 ? 22.989 -3.249 -10.438 1.00 80.69 201 HIS A O 1
ATOM 1512 N N . TRP A 1 202 ? 21.778 -2.498 -12.197 1.00 86.06 202 TRP A N 1
ATOM 1513 C CA . TRP A 1 202 ? 21.681 -1.096 -11.810 1.00 86.06 202 TRP A CA 1
ATOM 1514 C C . TRP A 1 202 ? 20.209 -0.692 -11.763 1.00 86.06 202 TRP A C 1
ATOM 1516 O O . TRP A 1 202 ? 19.437 -1.048 -12.656 1.00 86.06 202 TRP A O 1
ATOM 1526 N N . GLY A 1 203 ? 19.826 0.026 -10.707 1.00 89.00 203 GLY A N 1
ATOM 1527 C CA . GLY A 1 203 ? 18.465 0.527 -10.527 1.00 89.00 203 GLY A CA 1
ATOM 1528 C C . GLY A 1 203 ? 17.452 -0.494 -9.988 1.00 89.00 203 GLY A C 1
ATOM 1529 O O . GLY A 1 203 ? 17.819 -1.403 -9.245 1.00 89.00 203 GLY A O 1
ATOM 1530 N N . PRO A 1 204 ? 16.151 -0.289 -10.254 1.00 90.88 204 PRO A N 1
ATOM 1531 C CA . PRO A 1 204 ? 15.068 -1.134 -9.759 1.00 90.88 204 PRO A CA 1
ATOM 1532 C C . PRO A 1 204 ? 15.131 -2.569 -10.297 1.00 90.88 204 PRO A C 1
ATOM 1534 O O . PRO A 1 204 ? 15.464 -2.806 -11.456 1.00 90.88 204 PRO A O 1
ATOM 1537 N N . HIS A 1 205 ? 14.713 -3.526 -9.463 1.00 84.69 205 HIS A N 1
ATOM 1538 C CA . HIS A 1 205 ? 14.735 -4.955 -9.796 1.00 84.69 205 HIS A CA 1
ATOM 1539 C C . HIS A 1 205 ? 13.769 -5.363 -10.913 1.00 84.69 205 HIS A C 1
ATOM 1541 O O . HIS A 1 205 ? 14.034 -6.331 -11.623 1.00 84.69 205 HIS A O 1
ATOM 1547 N N . ALA A 1 206 ? 12.664 -4.637 -11.078 1.00 89.12 206 ALA A N 1
ATOM 1548 C CA . ALA A 1 206 ? 11.684 -4.873 -12.127 1.00 89.12 206 ALA A CA 1
ATOM 1549 C C . ALA A 1 206 ? 11.436 -3.567 -12.881 1.00 89.12 206 ALA A C 1
ATOM 1551 O O . ALA A 1 206 ? 11.085 -2.558 -12.279 1.00 89.12 206 ALA A O 1
ATOM 1552 N N . THR A 1 207 ? 11.638 -3.598 -14.195 1.00 93.25 207 THR A N 1
ATOM 1553 C CA . THR A 1 207 ? 11.366 -2.467 -15.102 1.00 93.25 207 THR A CA 1
ATOM 1554 C C . THR A 1 207 ? 10.520 -2.881 -16.308 1.00 93.25 207 THR A C 1
ATOM 1556 O O . THR A 1 207 ? 10.026 -2.028 -17.037 1.00 93.25 207 THR A O 1
ATOM 1559 N N . VAL A 1 208 ? 10.309 -4.189 -16.493 1.00 94.50 208 VAL A N 1
ATOM 1560 C CA . VAL A 1 208 ? 9.501 -4.784 -17.561 1.00 94.50 208 VAL A CA 1
ATOM 1561 C C . VAL A 1 208 ? 8.617 -5.876 -16.961 1.00 94.50 208 VAL A C 1
ATOM 1563 O O . VAL A 1 208 ? 9.065 -6.605 -16.074 1.00 94.50 208 VAL A O 1
ATOM 1566 N N . TYR A 1 209 ? 7.382 -5.985 -17.440 1.00 94.31 209 TYR A N 1
ATOM 1567 C CA . TYR A 1 209 ? 6.438 -7.049 -17.097 1.00 94.31 209 TYR A CA 1
ATOM 1568 C C . TYR A 1 209 ? 5.619 -7.469 -18.324 1.00 94.31 209 TYR A C 1
ATOM 1570 O O . TYR A 1 209 ? 5.715 -6.857 -19.382 1.00 94.31 209 TYR A O 1
ATOM 1578 N N . THR A 1 210 ? 4.814 -8.516 -18.175 1.00 93.25 210 THR A N 1
ATOM 1579 C CA . THR A 1 210 ? 3.742 -8.874 -19.108 1.00 93.25 210 THR A CA 1
ATOM 1580 C C . THR A 1 210 ? 2.523 -9.293 -18.293 1.00 93.25 210 THR A C 1
ATOM 1582 O O . THR A 1 210 ? 2.660 -9.820 -17.185 1.00 93.25 210 THR A O 1
ATOM 1585 N N . ASP A 1 211 ? 1.345 -9.024 -18.828 1.00 91.38 211 ASP A N 1
ATOM 1586 C CA . ASP A 1 211 ? 0.035 -9.412 -18.311 1.00 91.38 211 ASP A CA 1
ATOM 1587 C C . ASP A 1 211 ? -0.724 -10.298 -19.320 1.00 91.38 211 ASP A C 1
ATOM 1589 O O . ASP A 1 211 ? -1.884 -10.622 -19.089 1.00 91.38 211 ASP A O 1
ATOM 1593 N N . ASP A 1 212 ? -0.065 -10.782 -20.383 1.00 90.88 212 ASP A N 1
ATOM 1594 C CA . ASP A 1 212 ? -0.672 -11.637 -21.421 1.00 90.88 212 ASP A CA 1
ATOM 1595 C C . ASP A 1 212 ? -1.281 -12.935 -20.855 1.00 90.88 212 ASP A C 1
ATOM 1597 O O . ASP A 1 212 ? -2.167 -13.539 -21.455 1.00 90.88 212 ASP A O 1
ATOM 1601 N N . PHE A 1 213 ? -0.820 -13.372 -19.679 1.00 87.50 213 PHE A N 1
ATOM 1602 C CA . PHE A 1 213 ? -1.290 -14.585 -19.004 1.00 87.50 213 PHE A CA 1
ATOM 1603 C C . PHE A 1 213 ? -2.277 -14.314 -17.863 1.00 87.50 213 PHE A C 1
ATOM 1605 O O . PHE A 1 213 ? -2.675 -15.256 -17.177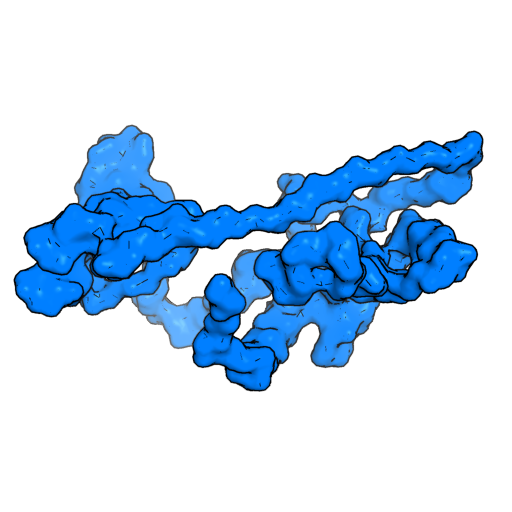 1.00 87.50 213 PHE A O 1
ATOM 1612 N N . TYR A 1 214 ? -2.657 -13.054 -17.627 1.00 79.81 214 TYR A N 1
ATOM 1613 C CA . TYR A 1 214 ? -3.472 -12.673 -16.468 1.00 79.81 214 TYR A CA 1
ATOM 1614 C C . TYR A 1 214 ? -4.887 -13.277 -16.514 1.00 79.81 214 TYR A C 1
ATOM 1616 O O . TYR A 1 214 ? -5.455 -13.593 -15.475 1.00 79.81 214 TYR A O 1
ATOM 1624 N N . GLU A 1 215 ? -5.417 -13.520 -17.716 1.00 77.94 215 GLU A N 1
ATOM 1625 C CA . GLU A 1 215 ? -6.711 -14.181 -17.956 1.00 77.94 215 GLU A CA 1
ATOM 1626 C C . GLU A 1 215 ? -6.565 -15.615 -18.496 1.00 77.94 215 GLU A C 1
ATOM 1628 O O . GLU A 1 215 ? -7.500 -16.178 -19.071 1.00 77.94 215 GLU A O 1
ATOM 1633 N N . HIS A 1 216 ? -5.383 -16.226 -18.363 1.00 81.69 216 HIS A N 1
ATOM 1634 C CA . HIS A 1 216 ? -5.135 -17.531 -18.966 1.00 81.69 216 HIS A CA 1
ATOM 1635 C C . HIS A 1 216 ? -6.083 -18.601 -18.374 1.00 81.69 216 HIS A C 1
ATOM 1637 O O . HIS A 1 216 ? -6.144 -18.734 -17.153 1.00 81.69 216 HIS A O 1
ATOM 1643 N N . PRO A 1 217 ? -6.767 -19.437 -19.187 1.00 78.62 217 PRO A N 1
ATOM 1644 C CA . PRO A 1 217 ? -7.782 -20.387 -18.700 1.00 78.62 217 PRO A CA 1
ATOM 1645 C C . PRO A 1 217 ? -7.285 -21.411 -17.669 1.00 78.62 217 PRO A C 1
ATOM 1647 O O . PRO A 1 217 ? -8.069 -21.971 -16.911 1.00 78.62 217 PRO A O 1
ATOM 1650 N N . GLY A 1 218 ? -5.978 -21.684 -17.669 1.00 77.69 218 GLY A N 1
ATOM 1651 C CA . GLY A 1 218 ? -5.316 -22.547 -16.685 1.00 77.69 218 GLY A CA 1
ATOM 1652 C C . GLY A 1 218 ? -5.013 -21.875 -15.339 1.00 77.69 218 GLY A C 1
ATOM 1653 O O . GLY A 1 218 ? -4.500 -22.544 -14.445 1.00 77.69 218 GLY A O 1
ATOM 1654 N N . VAL A 1 219 ? -5.283 -20.574 -15.191 1.00 71.06 219 VAL A N 1
ATOM 1655 C CA . VAL A 1 219 ? -5.150 -19.850 -13.925 1.00 71.06 219 VAL A CA 1
ATOM 1656 C C . VAL A 1 219 ? -6.502 -19.931 -13.204 1.00 71.06 219 VAL A C 1
ATOM 1658 O O . VAL A 1 219 ? -7.509 -19.478 -13.744 1.00 71.06 219 VAL A O 1
ATOM 1661 N N . PRO A 1 220 ? -6.558 -20.546 -12.007 1.00 61.06 220 PRO A N 1
ATOM 1662 C CA . PRO A 1 220 ? -7.818 -20.856 -11.325 1.00 61.06 220 PRO A CA 1
ATOM 1663 C C . PRO A 1 220 ? -8.587 -19.607 -10.880 1.00 61.06 220 PRO A C 1
ATOM 1665 O O . PRO A 1 220 ? -9.801 -19.658 -10.705 1.00 61.06 220 PRO A O 1
ATOM 1668 N N . CYS A 1 221 ? -7.878 -18.494 -10.730 1.00 57.66 221 CYS A N 1
ATOM 1669 C CA . CYS A 1 221 ? -8.420 -17.195 -10.399 1.00 57.66 221 CYS A CA 1
ATOM 1670 C C . CYS A 1 221 ? -8.405 -16.355 -11.676 1.00 57.66 221 CYS A C 1
ATOM 1672 O O . CYS A 1 221 ? -7.328 -16.057 -12.191 1.00 57.66 221 CYS A O 1
ATOM 1674 N N . ARG A 1 222 ? -9.567 -15.972 -12.208 1.00 58.41 222 ARG A N 1
ATOM 1675 C CA . ARG A 1 222 ? -9.633 -14.909 -13.228 1.00 58.41 222 ARG A CA 1
ATOM 1676 C C . ARG A 1 222 ? -9.123 -13.583 -12.616 1.00 58.41 222 ARG A C 1
ATOM 1678 O O . ARG A 1 222 ? -8.612 -13.576 -11.496 1.00 58.41 222 ARG A O 1
ATOM 1685 N N . PHE A 1 223 ? -9.219 -12.469 -13.348 1.00 50.38 223 PHE A N 1
ATOM 1686 C CA . PHE A 1 223 ? -8.778 -11.140 -12.886 1.00 50.38 223 PHE A CA 1
ATOM 1687 C C . PHE A 1 223 ? -9.048 -10.912 -11.385 1.00 50.38 223 PHE A C 1
ATOM 1689 O O . PHE A 1 223 ? -10.196 -10.960 -10.956 1.00 50.38 223 PHE A O 1
ATOM 1696 N N . GLY A 1 224 ? -7.997 -10.642 -10.601 1.00 52.66 224 GLY A N 1
ATOM 1697 C CA . GLY A 1 224 ? -8.132 -10.200 -9.206 1.00 52.66 224 GLY A CA 1
ATOM 1698 C C . GLY A 1 224 ? -7.872 -11.235 -8.105 1.00 52.66 224 GLY A C 1
ATOM 1699 O O . GLY A 1 224 ? -7.722 -10.817 -6.955 1.00 52.66 224 GLY A O 1
ATOM 1700 N N . GLY A 1 225 ? -7.697 -12.522 -8.430 1.00 43.78 225 GLY A N 1
ATOM 1701 C CA . GLY A 1 225 ? -7.480 -13.569 -7.416 1.00 43.78 225 GLY A CA 1
ATOM 1702 C C . GLY A 1 225 ? -8.755 -14.260 -6.952 1.00 43.78 225 GLY A C 1
ATOM 1703 O O . GLY A 1 225 ? -9.846 -13.675 -7.093 1.00 43.78 225 GLY A O 1
#

Solvent-accessible surface area (backbone atoms only — not comparable to full-atom values): 13990 Å² total; per-residue (Å²): 131,90,83,77,71,99,64,54,71,77,78,43,47,66,57,51,53,50,51,40,59,65,41,45,25,11,62,41,98,88,38,62,55,41,72,60,34,72,63,31,48,55,52,36,49,55,29,49,78,70,75,40,68,63,41,73,44,72,33,47,30,39,30,61,94,45,90,64,22,36,83,42,79,51,42,79,91,83,45,83,59,94,60,46,16,46,51,41,67,84,63,38,55,86,69,69,52,83,84,41,74,91,73,72,83,85,74,80,74,60,42,76,56,30,56,41,64,42,96,85,74,42,56,40,28,37,39,27,38,26,89,86,77,74,45,74,46,79,46,79,42,85,71,86,84,86,82,57,54,81,65,53,34,27,52,33,31,49,60,15,55,42,99,90,20,77,67,5,51,89,23,90,79,70,52,68,71,52,87,84,78,75,89,86,80,86,87,85,86,85,84,69,97,59,62,90,76,55,69,78,87,52,27,69,95,70,26,50,45,67,66,88,64,53,73,36,88,89,46,94,43,53,82,89,102

Radius of gyration: 23.17 Å; Cα contacts (8 Å, |Δi|>4): 289; chains: 1; bounding box: 54×45×61 Å